Protein AF-A0A414NX23-F1 (afdb_monomer_lite)

Structure (mmCIF, N/CA/C/O backbone):
data_AF-A0A414NX23-F1
#
_entry.id   AF-A0A414NX23-F1
#
loop_
_atom_site.group_PDB
_atom_site.id
_atom_site.type_symbol
_atom_site.label_atom_id
_atom_site.label_alt_id
_atom_site.label_comp_id
_atom_site.label_asym_id
_atom_site.label_entity_id
_atom_site.label_seq_id
_atom_site.pdbx_PDB_ins_code
_atom_site.Cartn_x
_atom_site.Cartn_y
_atom_site.Cartn_z
_atom_site.occupancy
_atom_site.B_iso_or_equiv
_atom_site.auth_seq_id
_atom_site.auth_comp_id
_atom_site.auth_asym_id
_atom_site.auth_atom_id
_atom_site.pdbx_PDB_model_num
ATOM 1 N N . MET A 1 1 ? 43.410 -30.323 2.513 1.00 37.62 1 MET A N 1
ATOM 2 C CA . MET A 1 1 ? 43.349 -30.090 1.048 1.00 37.62 1 MET A CA 1
ATOM 3 C C . MET A 1 1 ? 42.153 -30.883 0.528 1.00 37.62 1 MET A C 1
ATOM 5 O O . MET A 1 1 ? 42.049 -32.027 0.925 1.00 37.62 1 MET A O 1
ATOM 9 N N . TRP A 1 2 ? 41.171 -30.405 -0.233 1.00 34.75 2 TRP A N 1
ATOM 10 C CA . TRP A 1 2 ? 40.850 -29.112 -0.842 1.00 34.75 2 TRP A CA 1
ATOM 11 C C . TRP A 1 2 ? 39.313 -28.970 -0.868 1.00 34.75 2 TRP A C 1
ATOM 13 O O . TRP A 1 2 ? 38.593 -29.953 -1.018 1.00 34.75 2 TRP A O 1
ATOM 23 N N . LYS A 1 3 ? 38.817 -27.736 -0.712 1.00 46.06 3 LYS A N 1
ATOM 24 C CA . LYS A 1 3 ? 37.399 -27.369 -0.846 1.00 46.06 3 LYS A CA 1
ATOM 25 C C . LYS A 1 3 ? 36.902 -27.664 -2.267 1.00 46.06 3 LYS A C 1
ATOM 27 O O . LYS A 1 3 ? 37.582 -27.309 -3.227 1.00 46.06 3 LYS A O 1
ATOM 32 N N . LYS A 1 4 ? 35.681 -28.205 -2.384 1.00 51.94 4 LYS A N 1
ATOM 33 C CA . LYS A 1 4 ? 34.867 -28.185 -3.611 1.00 51.94 4 LYS A CA 1
ATOM 34 C C . LYS A 1 4 ? 34.758 -26.737 -4.108 1.00 51.94 4 LYS A C 1
ATOM 36 O O . LYS A 1 4 ? 33.987 -25.948 -3.572 1.00 51.94 4 LYS A O 1
ATOM 41 N N . LYS A 1 5 ? 35.579 -26.376 -5.092 1.00 53.00 5 LYS A N 1
ATOM 42 C CA . LYS A 1 5 ? 35.600 -25.067 -5.750 1.00 53.00 5 LYS A CA 1
ATOM 43 C C . LYS A 1 5 ? 35.337 -25.341 -7.227 1.00 53.00 5 LYS A C 1
ATOM 45 O O . LYS A 1 5 ? 36.237 -25.734 -7.952 1.00 53.00 5 LYS A O 1
ATOM 50 N N . GLY A 1 6 ? 34.076 -25.246 -7.631 1.00 47.78 6 GLY A N 1
ATOM 51 C CA . GLY A 1 6 ? 33.682 -25.548 -9.010 1.00 47.78 6 GLY A CA 1
ATOM 52 C C . GLY A 1 6 ? 32.197 -25.365 -9.305 1.00 47.78 6 GLY A C 1
ATOM 53 O O . GLY A 1 6 ? 31.844 -25.123 -10.448 1.00 47.78 6 GLY A O 1
ATOM 54 N N . GLN A 1 7 ? 31.330 -25.397 -8.290 1.00 44.97 7 GLN A N 1
ATOM 55 C CA . GLN A 1 7 ? 29.883 -25.351 -8.524 1.00 44.97 7 GLN A CA 1
ATOM 56 C C . GLN A 1 7 ? 29.339 -23.937 -8.795 1.00 44.97 7 GLN A C 1
ATOM 58 O O . GLN A 1 7 ? 28.361 -23.802 -9.508 1.00 44.97 7 GLN A O 1
ATOM 63 N N . GLY A 1 8 ? 30.019 -22.881 -8.331 1.00 47.03 8 GLY A N 1
ATOM 64 C CA . GLY A 1 8 ? 29.573 -21.504 -8.576 1.00 47.03 8 GLY A CA 1
ATOM 65 C C . GLY A 1 8 ? 29.921 -20.946 -9.961 1.00 47.03 8 GLY A C 1
ATOM 66 O O . GLY A 1 8 ? 29.248 -20.045 -10.424 1.00 47.03 8 GLY A O 1
ATOM 67 N N . ILE A 1 9 ? 30.958 -21.449 -10.644 1.00 52.16 9 ILE A N 1
ATOM 68 C CA . ILE A 1 9 ? 31.402 -20.892 -11.943 1.00 52.16 9 ILE A CA 1
ATOM 69 C C . ILE A 1 9 ? 30.575 -21.438 -13.111 1.00 52.16 9 ILE A C 1
ATOM 71 O O . ILE A 1 9 ? 30.336 -20.717 -14.077 1.00 52.16 9 ILE A O 1
ATOM 75 N N . VAL A 1 10 ? 30.121 -22.691 -13.019 1.00 51.91 10 VAL A N 1
ATOM 76 C CA . VAL A 1 10 ? 29.372 -23.345 -14.100 1.00 51.91 10 VAL A CA 1
ATOM 77 C C . VAL A 1 10 ? 28.000 -22.700 -14.289 1.00 51.91 10 VAL A C 1
ATOM 79 O O . VAL A 1 10 ? 27.609 -22.468 -15.424 1.00 51.91 10 VAL A O 1
ATOM 82 N N . GLU A 1 11 ? 27.303 -22.328 -13.214 1.00 49.88 11 GLU A N 1
ATOM 83 C CA . GLU A 1 11 ? 25.979 -21.691 -13.306 1.00 49.88 11 GLU A CA 1
ATOM 84 C C . GLU A 1 11 ? 26.045 -20.298 -13.952 1.00 49.88 11 GLU A C 1
ATOM 86 O O . GLU A 1 11 ? 25.273 -20.013 -14.867 1.00 49.88 11 GLU A O 1
ATOM 91 N N . TYR A 1 12 ? 27.020 -19.457 -13.579 1.00 51.44 12 TYR A N 1
ATOM 92 C CA . TYR A 1 12 ? 27.211 -18.156 -14.239 1.00 51.44 12 TYR A CA 1
ATOM 93 C C . TYR A 1 12 ? 27.683 -18.297 -15.686 1.00 51.44 12 TYR A C 1
ATOM 95 O O . TYR A 1 12 ? 27.261 -17.520 -16.540 1.00 51.44 12 TYR A O 1
ATOM 103 N N . ALA A 1 13 ? 28.523 -19.293 -15.985 1.00 57.34 13 ALA A N 1
ATOM 104 C CA . ALA A 1 13 ? 28.932 -19.582 -17.355 1.00 57.34 13 ALA A CA 1
ATOM 105 C C . ALA A 1 13 ? 27.753 -20.069 -18.210 1.00 57.34 13 ALA A C 1
ATOM 107 O O . ALA A 1 13 ? 27.691 -19.739 -19.389 1.00 57.34 13 ALA A O 1
ATOM 108 N N . LEU A 1 14 ? 26.801 -20.799 -17.623 1.00 58.84 14 LEU A N 1
ATOM 109 C CA . LEU A 1 14 ? 25.622 -21.313 -18.318 1.00 58.84 14 LEU A CA 1
ATOM 110 C C . LEU A 1 14 ? 24.601 -20.203 -18.598 1.00 58.84 14 LEU A C 1
ATOM 112 O O . LEU A 1 14 ? 24.086 -20.122 -19.710 1.00 58.84 14 LEU A O 1
ATOM 116 N N . ILE A 1 15 ? 24.388 -19.287 -17.647 1.00 63.59 15 ILE A N 1
ATOM 117 C CA . ILE A 1 15 ? 23.600 -18.062 -17.869 1.00 63.59 15 ILE A CA 1
ATOM 118 C C . ILE A 1 15 ? 24.264 -17.194 -18.943 1.00 63.59 15 ILE A C 1
ATOM 120 O O . ILE A 1 15 ? 23.600 -16.754 -19.878 1.00 63.59 15 ILE A O 1
ATOM 124 N N . LEU A 1 16 ? 25.582 -16.986 -18.858 1.00 64.25 16 LEU A N 1
ATOM 125 C CA . LEU A 1 16 ? 26.321 -16.200 -19.844 1.00 64.25 16 LEU A CA 1
ATOM 126 C C . LEU A 1 16 ? 26.277 -16.854 -21.234 1.00 64.25 16 LEU A C 1
ATOM 128 O O . LEU A 1 16 ? 26.062 -16.159 -22.219 1.00 64.25 16 LEU A O 1
ATOM 132 N N . ALA A 1 17 ? 26.412 -18.178 -21.325 1.00 63.19 17 ALA A N 1
ATOM 133 C CA . ALA A 1 17 ? 26.309 -18.922 -22.578 1.00 63.19 17 ALA A CA 1
ATOM 134 C C . ALA A 1 17 ? 24.889 -18.890 -23.164 1.00 63.19 17 ALA A C 1
ATOM 136 O O . ALA A 1 17 ? 24.745 -18.820 -24.380 1.00 63.19 17 ALA A O 1
ATOM 137 N N . PHE A 1 18 ? 23.845 -18.877 -22.330 1.00 65.62 18 PHE A N 1
ATOM 138 C CA . PHE A 1 18 ? 22.460 -18.702 -22.774 1.00 65.62 18 PHE A CA 1
ATOM 139 C C . PHE A 1 18 ? 22.217 -17.281 -23.308 1.00 65.62 18 PHE A C 1
ATOM 141 O O . PHE A 1 18 ? 21.666 -17.113 -24.394 1.00 65.62 18 PHE A O 1
ATOM 148 N N . VAL A 1 19 ? 22.716 -16.256 -22.608 1.00 61.31 19 VAL A N 1
ATOM 149 C CA . VAL A 1 19 ? 22.656 -14.848 -23.044 1.00 61.31 19 VAL A CA 1
ATOM 150 C C . VAL A 1 19 ? 23.432 -14.633 -24.348 1.00 61.31 19 VAL A C 1
ATOM 152 O O . VAL A 1 19 ? 22.921 -14.001 -25.271 1.00 61.31 19 VAL A O 1
ATOM 155 N N . VAL A 1 20 ? 24.642 -15.187 -24.459 1.00 63.88 20 VAL A N 1
ATOM 156 C CA . VAL A 1 20 ? 25.481 -15.088 -25.665 1.00 63.88 20 VAL A CA 1
ATOM 157 C C . VAL A 1 20 ? 24.918 -15.934 -26.810 1.00 63.88 20 VAL A C 1
ATOM 159 O O . VAL A 1 20 ? 24.958 -15.489 -27.951 1.00 63.88 20 VAL A O 1
ATOM 162 N N . GLY A 1 21 ? 24.350 -17.110 -26.532 1.00 62.59 21 GLY A N 1
ATOM 163 C CA . GLY A 1 21 ? 23.746 -17.996 -27.531 1.00 62.59 21 GLY A CA 1
ATOM 164 C C . GLY A 1 21 ? 22.469 -17.420 -28.146 1.00 62.59 21 GLY A C 1
ATOM 165 O O . GLY A 1 21 ? 22.317 -17.433 -29.366 1.00 62.59 21 GLY A O 1
ATOM 166 N N . ILE A 1 22 ? 21.586 -16.839 -27.327 1.00 57.38 22 ILE A N 1
ATOM 167 C CA . ILE A 1 22 ? 20.374 -16.157 -27.810 1.00 57.38 22 ILE A CA 1
ATOM 168 C C . ILE A 1 22 ? 20.724 -14.820 -28.466 1.00 57.38 22 ILE A C 1
ATOM 170 O O . ILE A 1 22 ? 20.165 -14.494 -29.513 1.00 57.38 22 ILE A O 1
ATOM 174 N N . GLY A 1 23 ? 21.695 -14.082 -27.916 1.00 53.38 23 GLY A N 1
ATOM 175 C CA . GLY A 1 23 ? 22.273 -12.919 -28.584 1.00 53.38 23 GLY A CA 1
ATOM 176 C C . GLY A 1 23 ? 22.758 -13.294 -29.984 1.00 53.38 23 GLY A C 1
ATOM 177 O O . GLY A 1 23 ? 22.320 -12.685 -30.954 1.00 53.38 23 GLY A O 1
ATOM 178 N N . GLY A 1 24 ? 23.563 -14.362 -30.083 1.00 55.91 24 GLY A N 1
ATOM 179 C CA . GLY A 1 24 ? 24.108 -14.988 -31.298 1.00 55.91 24 GLY A CA 1
ATOM 180 C C . GLY A 1 24 ? 23.107 -15.138 -32.440 1.00 55.91 24 GLY A C 1
ATOM 181 O O . GLY A 1 24 ? 23.369 -14.716 -33.564 1.00 55.91 24 GLY A O 1
ATOM 182 N N . VAL A 1 25 ? 21.946 -15.719 -32.134 1.00 54.53 25 VAL A N 1
ATOM 183 C CA . VAL A 1 25 ? 20.877 -15.995 -33.107 1.00 54.53 25 VAL A CA 1
ATOM 184 C C . VAL A 1 25 ? 20.120 -14.722 -33.513 1.00 54.53 25 VAL A C 1
ATOM 186 O O . VAL A 1 25 ? 19.669 -14.611 -34.652 1.00 54.53 25 VAL A O 1
ATOM 189 N N . LEU A 1 26 ? 20.018 -13.731 -32.623 1.00 49.62 26 LEU A N 1
ATOM 190 C CA . LEU A 1 26 ? 19.342 -12.455 -32.889 1.00 49.62 26 LEU A CA 1
ATOM 191 C C . LEU A 1 26 ? 20.240 -11.421 -33.602 1.00 49.62 26 LEU A C 1
ATOM 193 O O . LEU A 1 26 ? 19.726 -10.562 -34.321 1.00 49.62 26 LEU A O 1
ATOM 197 N N . PHE A 1 27 ? 21.571 -11.539 -33.495 1.00 49.75 27 PHE A N 1
ATOM 198 C CA . PHE A 1 27 ? 22.541 -10.695 -34.215 1.00 49.75 27 PHE A CA 1
ATOM 199 C C . PHE A 1 27 ? 22.423 -10.780 -35.741 1.00 49.75 27 PHE A C 1
ATOM 201 O O . PHE A 1 27 ? 22.867 -9.867 -36.433 1.00 49.75 27 PHE A O 1
ATOM 208 N N . ALA A 1 28 ? 21.824 -11.845 -36.279 1.00 53.03 28 ALA A N 1
ATOM 209 C CA . ALA A 1 28 ? 21.680 -12.013 -37.720 1.00 53.03 28 ALA A CA 1
ATOM 210 C C . ALA A 1 28 ? 20.662 -11.042 -38.359 1.00 53.03 28 ALA A C 1
ATOM 212 O O . ALA A 1 28 ? 20.676 -10.903 -39.578 1.00 53.03 28 ALA A O 1
ATOM 213 N N . ASN A 1 29 ? 19.808 -10.357 -37.574 1.00 50.50 29 ASN A N 1
ATOM 214 C CA . ASN A 1 29 ? 18.667 -9.591 -38.106 1.00 50.50 29 ASN A CA 1
ATOM 215 C C . ASN A 1 29 ? 18.452 -8.171 -37.522 1.00 50.50 29 ASN A C 1
ATOM 217 O O . ASN A 1 29 ? 17.429 -7.557 -37.824 1.00 50.50 29 ASN A O 1
ATOM 221 N N . GLY A 1 30 ? 19.361 -7.600 -36.716 1.00 56.03 30 GLY A N 1
ATOM 222 C CA . GLY A 1 30 ? 19.192 -6.217 -36.231 1.00 56.03 30 GLY A CA 1
ATOM 223 C C . GLY A 1 30 ? 19.987 -5.819 -34.982 1.00 56.03 30 GLY A C 1
ATOM 224 O O . GLY A 1 30 ? 20.707 -6.620 -34.394 1.00 56.03 30 GLY A O 1
ATOM 225 N N . ASN A 1 31 ? 19.855 -4.540 -34.598 1.00 60.84 31 ASN A N 1
ATOM 226 C CA . ASN A 1 31 ? 20.617 -3.841 -33.553 1.00 60.84 31 ASN A CA 1
ATOM 227 C C . ASN A 1 31 ? 20.642 -4.608 -32.212 1.00 60.84 31 ASN A C 1
ATOM 229 O O . ASN A 1 31 ? 19.602 -4.920 -31.630 1.00 60.84 31 ASN A O 1
ATOM 233 N N . LEU A 1 32 ? 21.847 -4.869 -31.693 1.00 56.66 32 LEU A N 1
ATOM 234 C CA . LEU A 1 32 ? 22.118 -5.582 -30.437 1.00 56.66 32 LEU A CA 1
ATOM 235 C C . LEU A 1 32 ? 21.282 -5.067 -29.254 1.00 56.66 32 LEU A C 1
ATOM 237 O O . LEU A 1 32 ? 20.806 -5.849 -28.431 1.00 56.66 32 LEU A O 1
ATOM 241 N N . ALA A 1 33 ? 21.071 -3.753 -29.186 1.00 55.28 33 ALA A N 1
ATOM 242 C CA . ALA A 1 33 ? 20.288 -3.133 -28.124 1.00 55.28 33 ALA A CA 1
ATOM 243 C C . ALA A 1 33 ? 18.823 -3.607 -28.110 1.00 55.28 33 ALA A C 1
ATOM 245 O O . ALA A 1 33 ? 18.254 -3.792 -27.036 1.00 55.28 33 ALA A O 1
ATOM 246 N N . ASP A 1 34 ? 18.224 -3.844 -29.277 1.00 56.12 34 ASP A N 1
ATOM 247 C CA . ASP A 1 34 ? 16.822 -4.257 -29.394 1.00 56.12 34 ASP A CA 1
ATOM 248 C C . ASP A 1 34 ? 16.655 -5.759 -29.157 1.00 56.12 34 ASP A C 1
ATOM 250 O O . ASP A 1 34 ? 15.693 -6.190 -28.524 1.00 56.12 34 ASP A O 1
ATOM 254 N N . SER A 1 35 ? 17.655 -6.549 -29.548 1.00 53.22 35 SER A N 1
ATOM 255 C CA . SER A 1 35 ? 17.720 -7.984 -29.259 1.00 53.22 35 SER A CA 1
ATOM 256 C C . SER A 1 35 ? 17.886 -8.262 -27.762 1.00 53.22 35 SER A C 1
ATOM 258 O O . SER A 1 35 ? 17.176 -9.095 -27.207 1.00 53.22 35 SER A O 1
ATOM 260 N N . ILE A 1 36 ? 18.747 -7.506 -27.072 1.00 54.41 36 ILE A N 1
ATOM 261 C CA . ILE A 1 36 ? 18.891 -7.575 -25.609 1.00 54.41 36 ILE A CA 1
ATOM 262 C C . ILE A 1 36 ? 17.587 -7.160 -24.916 1.00 54.41 36 ILE A C 1
ATOM 264 O O . ILE A 1 36 ? 17.121 -7.864 -24.020 1.00 54.41 36 ILE A O 1
ATOM 268 N N . ARG A 1 37 ? 16.956 -6.060 -25.353 1.00 53.59 37 ARG A N 1
ATOM 269 C CA . ARG A 1 37 ? 15.648 -5.627 -24.829 1.00 53.59 37 ARG A CA 1
ATOM 270 C C . ARG A 1 37 ? 14.572 -6.696 -25.009 1.00 53.59 37 ARG A C 1
ATOM 272 O O . ARG A 1 37 ? 13.819 -6.907 -24.071 1.00 53.59 37 ARG A O 1
ATOM 279 N N . SER A 1 38 ? 14.540 -7.374 -26.157 1.00 53.16 38 SER A N 1
ATOM 280 C CA . SER A 1 38 ? 13.590 -8.453 -26.468 1.00 53.16 38 SER A CA 1
ATOM 281 C C . SER A 1 38 ? 13.766 -9.678 -25.561 1.00 53.16 38 SER A C 1
ATOM 283 O O . SER A 1 38 ? 12.795 -10.234 -25.046 1.00 53.16 38 SER A O 1
ATOM 285 N N . VAL A 1 39 ? 15.014 -10.076 -25.289 1.00 53.31 39 VAL A N 1
ATOM 286 C CA . VAL A 1 39 ? 15.302 -11.187 -24.366 1.00 53.31 39 VAL A CA 1
ATOM 287 C C . VAL A 1 39 ? 14.890 -10.828 -22.941 1.00 53.31 39 VAL A C 1
ATOM 289 O O . VAL A 1 39 ? 14.244 -11.639 -22.285 1.00 53.31 39 VAL A O 1
ATOM 292 N N . PHE A 1 40 ? 15.181 -9.609 -22.478 1.00 52.84 40 PHE A N 1
ATOM 293 C CA . PHE A 1 40 ? 14.771 -9.153 -21.146 1.00 52.84 40 PHE A CA 1
ATOM 294 C C . PHE A 1 40 ? 13.266 -8.870 -21.027 1.00 52.84 40 PHE A C 1
ATOM 296 O O . PHE A 1 40 ? 12.710 -9.069 -19.951 1.00 52.84 40 PHE A O 1
ATOM 303 N N . SER A 1 41 ? 12.584 -8.469 -22.105 1.00 49.12 41 SER A N 1
ATOM 304 C CA . SER A 1 41 ? 11.124 -8.296 -22.108 1.00 49.12 41 SER A CA 1
ATOM 305 C C . SER A 1 41 ? 10.361 -9.620 -22.109 1.00 49.12 41 SER A C 1
ATOM 307 O O . SER A 1 41 ? 9.192 -9.635 -21.739 1.00 49.12 41 SER A O 1
ATOM 309 N N . ASN A 1 42 ? 11.015 -10.716 -22.510 1.00 44.34 42 ASN A N 1
ATOM 310 C CA . ASN A 1 42 ? 10.431 -12.058 -22.565 1.00 44.34 42 ASN A CA 1
ATOM 311 C C . ASN A 1 42 ? 10.785 -12.937 -21.357 1.00 44.34 42 ASN A C 1
ATOM 313 O O . ASN A 1 42 ? 10.334 -14.081 -21.287 1.00 44.34 42 ASN A O 1
ATOM 317 N N . VAL A 1 43 ? 11.560 -12.436 -20.387 1.00 50.81 43 VAL A N 1
ATOM 318 C CA . VAL A 1 43 ? 11.692 -13.124 -19.100 1.00 50.81 43 VAL A CA 1
ATOM 319 C C . VAL A 1 43 ? 10.412 -12.859 -18.320 1.00 50.81 43 VAL A C 1
ATOM 321 O O . VAL A 1 43 ? 10.224 -11.782 -17.759 1.00 50.81 43 VAL A O 1
ATOM 324 N N . ASN A 1 44 ? 9.515 -13.842 -18.291 1.00 53.09 44 ASN A N 1
ATOM 325 C CA . ASN A 1 44 ? 8.392 -13.839 -17.366 1.00 53.09 44 ASN A CA 1
ATOM 326 C C . ASN A 1 44 ? 8.991 -13.978 -15.957 1.00 53.09 44 ASN A C 1
ATOM 328 O O . ASN A 1 44 ? 9.297 -15.089 -15.523 1.00 53.09 44 ASN A O 1
ATOM 332 N N . ILE A 1 45 ? 9.293 -12.853 -15.298 1.00 66.25 45 ILE A N 1
ATOM 333 C CA . ILE A 1 45 ? 9.898 -12.853 -13.963 1.00 66.25 45 ILE A CA 1
ATOM 334 C C . ILE A 1 45 ? 8.906 -13.550 -13.036 1.00 66.25 45 ILE A C 1
ATOM 336 O O . ILE A 1 45 ? 7.860 -12.996 -12.700 1.00 66.25 45 ILE A O 1
ATOM 340 N N . GLN A 1 46 ? 9.224 -14.782 -12.646 1.00 77.31 46 GLN A N 1
ATOM 341 C CA . GLN A 1 46 ? 8.451 -15.503 -11.653 1.00 77.31 46 GLN A CA 1
ATOM 342 C C . GLN A 1 46 ? 8.731 -14.848 -10.304 1.00 77.31 46 GLN A C 1
ATOM 344 O O . GLN A 1 46 ? 9.779 -15.044 -9.695 1.00 77.31 46 GLN A O 1
ATOM 349 N N . LEU A 1 47 ? 7.815 -13.982 -9.892 1.00 87.00 47 LEU A N 1
ATOM 350 C CA . LEU A 1 47 ? 7.884 -13.300 -8.616 1.00 87.00 47 LEU A CA 1
ATOM 351 C C . LEU A 1 47 ? 7.437 -14.253 -7.507 1.00 87.00 47 LEU A C 1
ATOM 353 O O . LEU A 1 47 ? 6.328 -14.783 -7.573 1.00 87.00 47 LEU A O 1
ATOM 357 N N . ASP A 1 48 ? 8.241 -14.410 -6.458 1.00 92.31 48 ASP A N 1
ATOM 358 C CA . ASP A 1 48 ? 7.783 -15.070 -5.233 1.00 92.31 48 ASP A CA 1
ATOM 359 C C . ASP A 1 48 ? 6.619 -14.285 -4.603 1.00 92.31 48 ASP A C 1
ATOM 361 O O . ASP A 1 48 ? 6.570 -13.048 -4.741 1.00 92.31 48 ASP A O 1
ATOM 365 N N . PRO A 1 49 ? 5.672 -14.973 -3.939 1.00 92.94 49 PRO A N 1
ATOM 366 C CA . PRO A 1 49 ? 4.528 -14.323 -3.318 1.00 92.94 49 PRO A CA 1
ATOM 367 C C . PRO A 1 49 ? 4.981 -13.408 -2.180 1.00 92.94 49 PRO A C 1
ATOM 369 O O . PRO A 1 49 ? 5.726 -13.817 -1.291 1.00 92.94 49 PRO A O 1
ATOM 372 N N . ALA A 1 50 ? 4.510 -12.163 -2.195 1.00 96.81 50 ALA A N 1
ATOM 373 C CA . ALA A 1 50 ? 4.707 -11.227 -1.096 1.00 96.81 50 ALA A CA 1
ATOM 374 C C . ALA A 1 50 ? 3.546 -11.368 -0.104 1.00 96.81 50 ALA A C 1
ATOM 376 O O . ALA A 1 50 ? 2.412 -11.015 -0.433 1.00 96.81 50 ALA A O 1
ATOM 377 N N . THR A 1 51 ? 3.826 -11.896 1.090 1.00 95.75 51 THR A N 1
ATOM 378 C CA . THR A 1 51 ? 2.786 -12.289 2.061 1.00 95.75 51 THR A CA 1
ATOM 379 C C . THR A 1 51 ? 2.853 -11.543 3.389 1.00 95.75 51 THR A C 1
ATOM 381 O O . THR A 1 51 ? 1.860 -11.493 4.111 1.00 95.75 51 THR A O 1
ATOM 384 N N . THR A 1 52 ? 4.012 -10.991 3.758 1.00 97.56 52 THR A N 1
ATOM 385 C CA . THR A 1 52 ? 4.162 -10.223 5.003 1.00 97.56 52 THR A CA 1
ATOM 386 C C . THR A 1 52 ? 3.975 -8.724 4.750 1.00 97.56 52 THR A C 1
ATOM 388 O O . THR A 1 52 ? 4.179 -8.268 3.622 1.00 97.56 52 THR A O 1
ATOM 391 N N . PRO A 1 53 ? 3.648 -7.913 5.778 1.00 97.69 53 PRO A N 1
ATOM 392 C CA . PRO A 1 53 ? 3.523 -6.464 5.612 1.00 97.69 53 PRO A CA 1
ATOM 393 C C . PRO A 1 53 ? 4.771 -5.823 4.989 1.00 97.69 53 PRO A C 1
ATOM 395 O O . PRO A 1 53 ? 4.664 -4.958 4.121 1.00 97.69 53 PRO A O 1
ATOM 398 N N . GLN A 1 54 ? 5.958 -6.270 5.413 1.00 97.25 54 GLN A N 1
ATOM 399 C CA . GLN A 1 54 ? 7.230 -5.761 4.910 1.00 97.25 54 GLN A CA 1
ATOM 400 C C . GLN A 1 54 ? 7.476 -6.184 3.457 1.00 97.25 54 GLN A C 1
ATOM 402 O O . GLN A 1 54 ? 7.829 -5.332 2.644 1.00 97.25 54 GLN A O 1
ATOM 407 N N . ASP A 1 55 ? 7.229 -7.452 3.111 1.00 97.56 55 ASP A N 1
ATOM 408 C CA . ASP A 1 55 ? 7.400 -7.940 1.735 1.00 97.56 55 ASP A CA 1
ATOM 409 C C . ASP A 1 55 ? 6.437 -7.252 0.769 1.00 97.56 55 ASP A C 1
ATOM 411 O O . ASP A 1 55 ? 6.811 -6.929 -0.353 1.00 97.56 55 ASP A O 1
ATOM 415 N N . ILE A 1 56 ? 5.201 -6.995 1.200 1.00 98.44 56 ILE A N 1
ATOM 416 C CA . ILE A 1 56 ? 4.184 -6.334 0.377 1.00 98.44 56 ILE A CA 1
ATOM 417 C C . ILE A 1 56 ? 4.559 -4.871 0.131 1.00 98.44 56 ILE A C 1
ATOM 419 O O . ILE A 1 56 ? 4.508 -4.411 -1.010 1.00 98.44 56 ILE A O 1
ATOM 423 N N . ILE A 1 57 ? 4.995 -4.147 1.166 1.00 98.44 57 ILE A N 1
ATOM 424 C CA . ILE A 1 57 ? 5.486 -2.769 1.019 1.00 98.44 57 ILE A CA 1
ATOM 425 C C . ILE A 1 57 ? 6.712 -2.723 0.098 1.00 98.44 57 ILE A C 1
ATOM 427 O O . ILE A 1 57 ? 6.784 -1.867 -0.787 1.00 98.44 57 ILE A O 1
ATOM 431 N N . GLU A 1 58 ? 7.650 -3.656 0.257 1.00 97.25 58 GLU A N 1
ATOM 432 C CA . GLU A 1 58 ? 8.835 -3.741 -0.598 1.00 97.25 58 GLU A CA 1
ATOM 433 C C . GLU A 1 58 ? 8.475 -4.125 -2.040 1.00 97.25 58 GLU A C 1
ATOM 435 O O . GLU A 1 58 ? 9.010 -3.554 -2.988 1.00 97.25 58 GLU A O 1
ATOM 440 N N . ARG A 1 59 ? 7.502 -5.014 -2.245 1.00 97.88 59 ARG A N 1
ATOM 441 C CA . ARG A 1 59 ? 7.024 -5.390 -3.578 1.00 97.88 59 ARG A CA 1
ATOM 442 C C . ARG A 1 59 ? 6.305 -4.235 -4.279 1.00 97.88 59 ARG A C 1
ATOM 444 O O . ARG A 1 59 ? 6.511 -4.040 -5.475 1.00 97.88 59 ARG A O 1
ATOM 451 N N . LEU A 1 60 ? 5.531 -3.420 -3.560 1.00 98.19 60 LEU A N 1
ATOM 452 C CA . LEU A 1 60 ? 4.960 -2.176 -4.096 1.00 98.19 60 LEU A CA 1
ATOM 453 C C . LEU A 1 60 ? 6.060 -1.155 -4.441 1.00 98.19 60 LEU A C 1
ATOM 455 O O . LEU A 1 60 ? 5.992 -0.501 -5.488 1.00 98.19 60 LEU A O 1
ATOM 459 N N . ARG A 1 61 ? 7.118 -1.062 -3.620 1.00 97.38 61 ARG A N 1
ATOM 460 C CA . ARG A 1 61 ? 8.310 -0.249 -3.917 1.00 97.38 61 ARG A CA 1
ATOM 461 C C . ARG A 1 61 ? 8.985 -0.714 -5.209 1.00 97.38 61 ARG A C 1
ATOM 463 O O . ARG A 1 61 ? 9.196 0.113 -6.093 1.00 97.38 61 ARG A O 1
ATOM 470 N N . GLN A 1 62 ? 9.259 -2.007 -5.362 1.00 95.44 62 GLN A N 1
ATOM 471 C CA . GLN A 1 62 ? 9.819 -2.588 -6.591 1.00 95.44 62 GLN A CA 1
ATOM 472 C C . GLN A 1 62 ? 8.896 -2.353 -7.798 1.00 95.44 62 GLN A C 1
ATOM 474 O O . GLN A 1 62 ? 9.358 -1.972 -8.874 1.00 95.44 62 GLN A O 1
ATOM 479 N N . GLY A 1 63 ? 7.579 -2.483 -7.596 1.00 95.38 63 GLY A N 1
ATOM 480 C CA . GLY A 1 63 ? 6.531 -2.088 -8.538 1.00 95.38 63 GLY A CA 1
ATOM 481 C C . GLY A 1 63 ? 6.783 -0.717 -9.148 1.00 95.38 63 GLY A C 1
ATOM 482 O O . GLY A 1 63 ? 6.891 -0.564 -10.364 1.00 95.38 63 GLY A O 1
ATOM 483 N N . ARG A 1 64 ? 6.929 0.285 -8.290 1.00 96.00 64 ARG A N 1
ATOM 484 C CA . ARG A 1 64 ? 7.079 1.675 -8.714 1.00 96.00 64 ARG A CA 1
ATOM 485 C C . ARG A 1 64 ? 8.475 2.017 -9.225 1.00 96.00 64 ARG A C 1
ATOM 487 O O . ARG A 1 64 ? 8.598 2.682 -10.249 1.00 96.00 64 ARG A O 1
ATOM 494 N N . TYR A 1 65 ? 9.507 1.651 -8.472 1.00 94.69 65 TYR A N 1
ATOM 495 C CA . TYR A 1 65 ? 10.855 2.198 -8.648 1.00 94.69 65 TYR A CA 1
ATOM 496 C C . TYR A 1 65 ? 11.774 1.294 -9.465 1.00 94.69 65 TYR A C 1
ATOM 498 O O . TYR A 1 65 ? 12.667 1.803 -10.139 1.00 94.69 65 TYR A O 1
ATOM 506 N N . ASP A 1 66 ? 11.509 -0.013 -9.472 1.00 91.62 66 ASP A N 1
ATOM 507 C CA . ASP A 1 66 ? 12.343 -1.004 -10.161 1.00 91.62 66 ASP A CA 1
ATOM 508 C C . ASP A 1 66 ? 11.667 -1.491 -11.461 1.00 91.62 66 ASP A C 1
ATOM 510 O O . ASP A 1 66 ? 12.204 -2.315 -12.195 1.00 91.62 66 ASP A O 1
ATOM 514 N N . GLY A 1 67 ? 10.494 -0.930 -11.781 1.00 88.44 67 GLY A N 1
ATOM 515 C CA . GLY A 1 67 ? 9.828 -1.075 -13.073 1.00 88.44 67 GLY A CA 1
ATOM 516 C C . GLY A 1 67 ? 8.826 -2.224 -13.181 1.00 88.44 67 GLY A C 1
ATOM 517 O O . GLY A 1 67 ? 8.267 -2.401 -14.262 1.00 88.44 67 GLY A O 1
ATOM 518 N N . LEU A 1 68 ? 8.541 -2.963 -12.099 1.00 90.50 68 LEU A N 1
ATOM 519 C CA . LEU A 1 68 ? 7.613 -4.108 -12.145 1.00 90.50 68 LEU A CA 1
ATOM 520 C C . LEU A 1 68 ? 6.147 -3.695 -12.391 1.00 90.50 68 LEU A C 1
ATOM 522 O O . LEU A 1 68 ? 5.363 -4.484 -12.907 1.00 90.50 68 LEU A O 1
ATOM 526 N N . ALA A 1 69 ? 5.769 -2.461 -12.053 1.00 93.75 69 ALA A N 1
ATOM 527 C CA . ALA A 1 69 ? 4.430 -1.888 -12.224 1.00 93.75 69 ALA A CA 1
ATOM 528 C C . ALA A 1 69 ? 4.492 -0.366 -12.471 1.00 93.75 69 ALA A C 1
ATOM 530 O O . ALA A 1 69 ? 3.773 0.427 -11.858 1.00 93.75 69 ALA A O 1
ATOM 531 N N . LYS A 1 70 ? 5.409 0.059 -13.353 1.00 90.56 70 LYS A N 1
ATOM 532 C CA . LYS A 1 70 ? 5.702 1.480 -13.625 1.00 90.56 70 LYS A CA 1
ATOM 533 C C . LYS A 1 70 ? 4.486 2.288 -14.095 1.00 90.56 70 LYS A C 1
ATOM 535 O O . LYS A 1 70 ? 4.428 3.490 -13.847 1.00 90.56 70 LYS A O 1
ATOM 540 N N . ASP A 1 71 ? 3.560 1.640 -14.800 1.00 92.56 71 ASP A N 1
ATOM 541 C CA . ASP A 1 71 ? 2.416 2.294 -15.432 1.00 92.56 71 ASP A CA 1
ATOM 542 C C . ASP A 1 71 ? 1.265 2.441 -14.430 1.00 92.56 71 ASP A C 1
ATOM 544 O O . ASP A 1 71 ? 0.650 3.505 -14.348 1.00 92.56 71 ASP A O 1
ATOM 548 N N . GLU A 1 72 ? 1.040 1.415 -13.606 1.00 95.19 72 GLU A N 1
ATOM 549 C CA . GLU A 1 72 ? 0.038 1.402 -12.538 1.00 95.19 72 GLU A CA 1
ATOM 550 C C . GLU A 1 72 ? 0.426 2.321 -11.377 1.00 95.19 72 GLU A C 1
ATOM 552 O O . GLU A 1 72 ? -0.416 3.024 -10.829 1.00 95.19 72 GLU A O 1
ATOM 557 N N . LEU A 1 73 ? 1.712 2.348 -11.014 1.00 96.12 73 LEU A N 1
ATOM 558 C CA . LEU A 1 73 ? 2.248 3.155 -9.917 1.00 96.12 73 LEU A CA 1
ATOM 559 C C . LEU A 1 73 ? 2.967 4.409 -10.422 1.00 96.12 73 LEU A C 1
ATOM 561 O O . LEU A 1 73 ? 3.927 4.873 -9.797 1.00 96.12 73 LEU A O 1
ATOM 565 N N . LYS A 1 74 ? 2.528 4.984 -11.547 1.00 94.56 74 LYS A N 1
ATOM 566 C CA . LYS A 1 74 ? 3.150 6.192 -12.102 1.00 94.56 74 LYS A CA 1
ATOM 567 C C . LYS A 1 74 ? 2.780 7.433 -11.286 1.00 94.56 74 LYS A C 1
ATOM 569 O O . LYS A 1 74 ? 1.658 7.599 -10.821 1.00 94.56 74 LYS A O 1
ATOM 574 N N . ARG A 1 75 ? 3.733 8.357 -11.137 1.00 94.31 75 ARG A N 1
ATOM 575 C CA . ARG A 1 75 ? 3.458 9.691 -10.578 1.00 94.31 75 ARG A CA 1
ATOM 576 C C . ARG A 1 75 ? 2.718 10.543 -11.608 1.00 94.31 75 ARG A C 1
ATOM 578 O O . ARG A 1 75 ? 3.194 10.691 -12.731 1.00 94.31 75 ARG A O 1
ATOM 585 N N . ASP A 1 76 ? 1.647 11.192 -11.175 1.00 93.44 76 ASP A N 1
ATOM 586 C CA . ASP A 1 76 ? 1.076 12.353 -11.850 1.00 93.44 76 ASP A CA 1
ATOM 587 C C . ASP A 1 76 ? 1.505 13.621 -11.087 1.00 93.44 76 ASP A C 1
ATOM 589 O O . ASP A 1 76 ? 1.515 13.648 -9.859 1.00 93.44 76 ASP A O 1
ATOM 593 N N . LYS A 1 77 ? 1.947 14.661 -11.801 1.00 93.44 77 LYS A N 1
ATOM 594 C CA . LYS A 1 77 ? 2.378 15.930 -11.185 1.00 93.44 77 LYS A CA 1
ATOM 595 C C . LYS A 1 77 ? 1.200 16.819 -10.782 1.00 93.44 77 LYS A C 1
ATOM 597 O O . LYS A 1 77 ? 1.397 17.743 -10.001 1.00 93.44 77 LYS A O 1
ATOM 602 N N . ASN A 1 78 ? 0.007 16.541 -11.301 1.00 93.12 78 ASN A N 1
ATOM 603 C CA . ASN A 1 78 ? -1.193 17.348 -11.107 1.00 93.12 78 ASN A CA 1
ATOM 604 C C . ASN A 1 78 ? -2.189 16.700 -10.140 1.00 93.12 78 ASN A C 1
ATOM 606 O O . ASN A 1 78 ? -3.095 17.378 -9.663 1.00 93.12 78 ASN A O 1
ATOM 610 N N . LYS A 1 79 ? -2.045 15.398 -9.862 1.00 92.19 79 LYS A N 1
ATOM 611 C CA . LYS A 1 79 ? -2.973 14.648 -9.016 1.00 92.19 79 LYS A CA 1
ATOM 612 C C . LYS A 1 79 ? -2.258 13.584 -8.188 1.00 92.19 79 LYS A C 1
ATOM 614 O O . LYS A 1 79 ? -1.426 12.845 -8.705 1.00 92.19 79 LYS A O 1
ATOM 619 N N . THR A 1 80 ? -2.627 13.467 -6.916 1.00 93.06 80 THR A N 1
ATOM 620 C CA . THR A 1 80 ? -2.204 12.340 -6.081 1.00 93.06 80 THR A CA 1
ATOM 621 C C . THR A 1 80 ? -2.899 11.062 -6.536 1.00 93.06 80 THR A C 1
ATOM 623 O O . THR A 1 80 ? -4.124 11.005 -6.660 1.00 93.06 80 THR A O 1
ATOM 626 N N . LEU A 1 81 ? -2.106 10.025 -6.790 1.00 94.50 81 LEU A N 1
ATOM 627 C CA . LEU A 1 81 ? -2.604 8.689 -7.096 1.00 94.50 81 LEU A CA 1
ATOM 628 C C . LEU A 1 81 ? -2.859 7.943 -5.787 1.00 94.50 81 LEU A C 1
ATOM 630 O O . LEU A 1 81 ? -1.998 7.924 -4.907 1.00 94.50 81 LEU A O 1
ATOM 634 N N . ILE A 1 82 ? -4.031 7.321 -5.686 1.00 94.56 82 ILE A N 1
ATOM 635 C CA . ILE A 1 82 ? -4.432 6.461 -4.575 1.00 94.56 82 ILE A CA 1
ATOM 636 C C . ILE A 1 82 ? -4.970 5.157 -5.155 1.00 94.56 82 ILE A C 1
ATOM 638 O O . ILE A 1 82 ? -5.872 5.186 -5.992 1.00 94.56 82 ILE A O 1
ATOM 642 N N . ILE A 1 83 ? -4.429 4.034 -4.689 1.00 95.19 83 ILE A N 1
ATOM 643 C CA . ILE A 1 83 ? -4.892 2.684 -5.016 1.00 95.19 83 ILE A CA 1
ATOM 644 C C . ILE A 1 83 ? -5.180 1.956 -3.706 1.00 95.19 83 ILE A C 1
ATOM 646 O O . ILE A 1 83 ? -4.339 1.925 -2.805 1.00 95.19 83 ILE A O 1
ATOM 650 N N . THR A 1 84 ? -6.368 1.370 -3.610 1.00 95.19 84 THR A N 1
ATOM 651 C CA . THR A 1 84 ? -6.785 0.526 -2.487 1.00 95.19 84 THR A CA 1
ATOM 652 C C . THR A 1 84 ? -6.793 -0.931 -2.941 1.00 95.19 84 THR A C 1
ATOM 654 O O . THR A 1 84 ? -7.173 -1.218 -4.077 1.00 95.19 84 THR A O 1
ATOM 657 N N . SER A 1 85 ? -6.366 -1.862 -2.087 1.00 95.38 85 SER A N 1
ATOM 658 C CA . SER A 1 85 ? -6.283 -3.290 -2.446 1.00 95.38 85 SER A CA 1
ATOM 659 C C . SER A 1 85 ? -7.605 -3.926 -2.906 1.00 95.38 85 SER A C 1
ATOM 661 O O . SER A 1 85 ? -7.584 -4.887 -3.670 1.00 95.38 85 SER A O 1
ATOM 663 N N . ASP A 1 86 ? -8.745 -3.372 -2.492 1.00 92.81 86 ASP A N 1
ATOM 664 C CA . ASP A 1 86 ? -10.097 -3.833 -2.822 1.00 92.81 86 ASP A CA 1
ATOM 665 C C . ASP A 1 86 ? -10.689 -3.196 -4.095 1.00 92.81 86 ASP A C 1
ATOM 667 O O . ASP A 1 86 ? -11.784 -3.565 -4.518 1.00 92.81 86 ASP A O 1
ATOM 671 N N . SER A 1 87 ? -9.980 -2.247 -4.716 1.00 93.25 87 SER A N 1
ATOM 672 C CA . SER A 1 87 ? -10.348 -1.677 -6.019 1.00 93.25 87 SER A CA 1
ATOM 673 C C . SER A 1 87 ? -9.973 -2.612 -7.174 1.00 93.25 87 SER A C 1
ATOM 675 O O . SER A 1 87 ? -9.094 -3.462 -7.033 1.00 93.25 87 SER A O 1
ATOM 677 N N . ALA A 1 88 ? -10.596 -2.436 -8.343 1.00 93.06 88 ALA A N 1
ATOM 678 C CA . ALA A 1 88 ? -10.256 -3.217 -9.536 1.00 93.06 88 ALA A CA 1
ATOM 679 C C . ALA A 1 88 ? -8.785 -3.008 -9.948 1.00 93.06 88 ALA A C 1
ATOM 681 O O . ALA A 1 88 ? -8.080 -3.963 -10.275 1.00 93.06 88 ALA A O 1
ATOM 682 N N . GLU A 1 89 ? -8.296 -1.769 -9.860 1.00 93.69 89 GLU A N 1
ATOM 683 C CA . GLU A 1 89 ? -6.900 -1.410 -10.109 1.00 93.69 89 GLU A CA 1
ATOM 684 C C . GLU A 1 89 ? -5.962 -2.049 -9.079 1.00 93.69 89 GLU A C 1
ATOM 686 O O . GLU A 1 89 ? -4.895 -2.549 -9.435 1.00 93.69 89 GLU A O 1
ATOM 691 N N . GLY A 1 90 ? -6.369 -2.075 -7.806 1.00 95.31 90 GLY A N 1
ATOM 692 C CA . GLY A 1 90 ? -5.626 -2.727 -6.731 1.00 95.31 90 GLY A CA 1
ATOM 693 C C . GLY A 1 90 ? -5.521 -4.236 -6.915 1.00 95.31 90 GLY A C 1
ATOM 694 O O . GLY A 1 90 ? -4.432 -4.790 -6.789 1.00 95.31 90 GLY A O 1
ATOM 695 N N . GLN A 1 91 ? -6.614 -4.900 -7.289 1.00 95.00 91 GLN A N 1
ATOM 696 C CA . GLN A 1 91 ? -6.628 -6.338 -7.566 1.00 95.00 91 GLN A CA 1
ATOM 697 C C . GLN A 1 91 ? -5.737 -6.695 -8.762 1.00 95.00 91 GLN A C 1
ATOM 699 O O . GLN A 1 91 ? -4.946 -7.636 -8.678 1.00 95.00 91 GLN A O 1
ATOM 704 N N . ALA A 1 92 ? -5.803 -5.917 -9.846 1.00 95.44 92 ALA A N 1
ATOM 705 C CA . ALA A 1 92 ? -4.928 -6.099 -11.004 1.00 95.44 92 ALA A CA 1
ATOM 706 C C . ALA A 1 92 ? -3.448 -5.894 -10.635 1.00 95.44 92 ALA A C 1
ATOM 708 O O . ALA A 1 92 ? -2.590 -6.694 -11.017 1.00 95.44 92 ALA A O 1
ATOM 709 N N . LEU A 1 93 ? -3.147 -4.864 -9.837 1.00 96.38 93 LEU A N 1
ATOM 710 C CA . LEU A 1 93 ? -1.796 -4.607 -9.345 1.00 96.38 93 LEU A CA 1
ATOM 711 C C . LEU A 1 93 ? -1.294 -5.737 -8.433 1.00 96.38 93 LEU A C 1
ATOM 713 O O . LEU A 1 93 ? -0.143 -6.154 -8.563 1.00 96.38 93 LEU A O 1
ATOM 717 N N . ALA A 1 94 ? -2.146 -6.265 -7.550 1.00 96.88 94 ALA A N 1
ATOM 718 C CA . ALA A 1 94 ? -1.797 -7.377 -6.672 1.00 96.88 94 ALA A CA 1
ATOM 719 C C . ALA A 1 94 ? -1.452 -8.642 -7.465 1.00 96.88 94 ALA A C 1
ATOM 721 O O . ALA A 1 94 ? -0.442 -9.279 -7.177 1.00 96.88 94 ALA A O 1
ATOM 722 N N . GLN A 1 95 ? -2.235 -8.968 -8.497 1.00 95.00 95 GLN A N 1
ATOM 723 C CA . GLN A 1 95 ? -1.946 -10.094 -9.390 1.00 95.00 95 GLN A CA 1
ATOM 724 C C . GLN A 1 95 ? -0.617 -9.897 -10.123 1.00 95.00 95 GLN A C 1
ATOM 726 O O . GLN A 1 95 ? 0.242 -10.777 -10.088 1.00 95.00 95 GLN A O 1
ATOM 731 N N . LYS A 1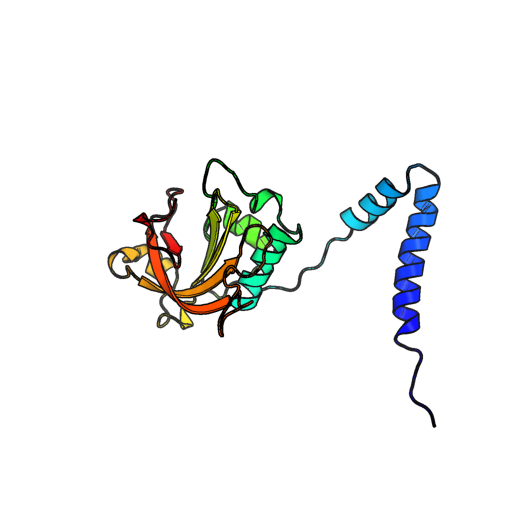 96 ? -0.413 -8.718 -10.726 1.00 92.56 96 LYS A N 1
ATOM 732 C CA . LYS A 1 96 ? 0.814 -8.375 -1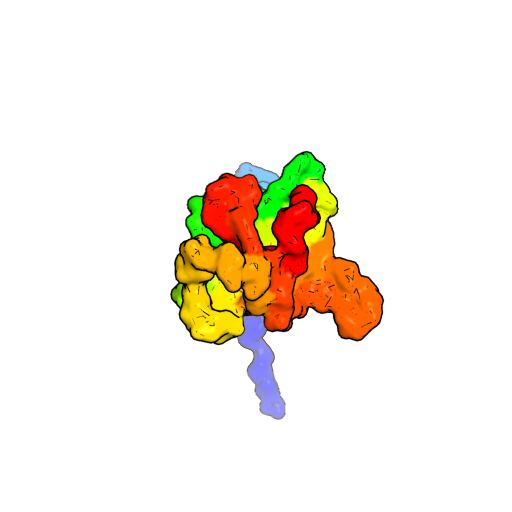1.461 1.00 92.56 96 LYS A CA 1
ATOM 733 C C . LYS A 1 96 ? 2.065 -8.478 -10.590 1.00 92.56 96 LYS A C 1
ATOM 735 O O . LYS A 1 96 ? 3.109 -8.928 -11.052 1.00 92.56 96 LYS A O 1
ATOM 740 N N . LEU A 1 97 ? 1.958 -8.056 -9.335 1.00 95.44 97 LEU A N 1
ATOM 741 C CA . LEU A 1 97 ? 3.062 -8.040 -8.384 1.00 95.44 97 LEU A CA 1
ATOM 742 C C . LEU A 1 97 ? 3.123 -9.281 -7.487 1.00 95.44 97 LEU A C 1
ATOM 744 O O . LEU A 1 97 ? 3.963 -9.311 -6.593 1.00 95.44 97 LEU A O 1
ATOM 748 N N . ASN A 1 98 ? 2.267 -10.285 -7.696 1.00 96.31 98 ASN A N 1
ATOM 749 C CA . ASN A 1 98 ? 2.113 -11.459 -6.829 1.00 96.31 98 ASN A CA 1
ATOM 750 C C . ASN A 1 98 ? 2.029 -11.104 -5.325 1.00 96.31 98 ASN A C 1
ATOM 752 O O . ASN A 1 98 ? 2.746 -11.653 -4.487 1.00 96.31 98 ASN A O 1
ATOM 756 N N . ILE A 1 99 ? 1.187 -10.124 -4.995 1.00 97.94 99 ILE A N 1
ATOM 757 C CA . ILE A 1 99 ? 0.888 -9.697 -3.624 1.00 97.94 99 ILE A CA 1
ATOM 758 C C . ILE A 1 99 ? -0.268 -10.544 -3.094 1.00 97.94 99 ILE A C 1
ATOM 760 O O . ILE A 1 99 ? -1.340 -10.586 -3.696 1.00 97.94 99 ILE A O 1
ATOM 764 N N . GLN A 1 100 ? -0.054 -11.196 -1.954 1.00 97.31 100 GLN A N 1
ATOM 765 C CA . GLN A 1 100 ? -1.003 -12.124 -1.342 1.00 97.31 100 GLN A CA 1
ATOM 766 C C . GLN A 1 100 ? -1.172 -11.772 0.144 1.00 97.31 100 GLN A C 1
ATOM 768 O O . GLN A 1 100 ? -0.541 -12.397 1.000 1.00 97.31 100 GLN A O 1
ATOM 773 N N . PRO A 1 101 ? -1.969 -10.735 0.471 1.00 96.06 101 PRO A N 1
ATOM 774 C CA . PRO A 1 101 ? -2.227 -10.374 1.859 1.00 96.06 101 PRO A CA 1
ATOM 775 C C . PRO A 1 101 ? -2.997 -11.498 2.565 1.00 96.06 101 PRO A C 1
ATOM 777 O O . PRO A 1 101 ? -3.702 -12.284 1.927 1.00 96.06 101 PRO A O 1
ATOM 780 N N . GLN A 1 102 ? -2.882 -11.568 3.891 1.00 96.25 102 GLN A N 1
ATOM 781 C CA . GLN A 1 102 ? -3.681 -12.511 4.676 1.00 96.25 102 GLN A CA 1
ATOM 782 C C . GLN A 1 102 ? -5.180 -12.193 4.559 1.00 96.25 102 GLN A C 1
ATOM 784 O O . GLN A 1 102 ? -5.578 -11.058 4.301 1.00 96.25 102 GLN A O 1
ATOM 789 N N . SER A 1 103 ? -6.033 -13.199 4.759 1.00 95.88 103 SER A N 1
ATOM 790 C CA . SER A 1 103 ? -7.485 -12.996 4.728 1.00 95.88 103 SER A CA 1
ATOM 791 C C . SER A 1 103 ? -7.912 -11.960 5.771 1.00 95.88 103 SER A C 1
ATOM 793 O O . SER A 1 103 ? -7.628 -12.122 6.955 1.00 95.88 103 SER A O 1
ATOM 795 N N . GLY A 1 104 ? -8.637 -10.930 5.334 1.00 96.25 104 GLY A N 1
ATOM 796 C CA . GLY A 1 104 ? -9.073 -9.820 6.182 1.00 96.25 104 GLY A CA 1
ATOM 797 C C . GLY A 1 104 ? -8.070 -8.668 6.294 1.00 96.25 104 GLY A C 1
ATOM 798 O O . GLY A 1 104 ? -8.418 -7.643 6.878 1.00 96.25 104 GLY A O 1
ATOM 799 N N . ASP A 1 105 ? -6.877 -8.792 5.715 1.00 98.12 105 ASP A N 1
ATOM 800 C CA . ASP A 1 105 ? -5.891 -7.715 5.640 1.00 98.12 105 ASP A CA 1
ATOM 801 C C . ASP A 1 105 ? -6.097 -6.865 4.375 1.00 98.12 105 ASP A C 1
ATOM 803 O O . ASP A 1 105 ? -6.783 -7.262 3.432 1.00 98.12 105 ASP A O 1
ATOM 807 N N . ALA A 1 106 ? -5.489 -5.678 4.346 1.00 97.69 106 ALA A N 1
ATOM 808 C CA . ALA A 1 106 ? -5.561 -4.772 3.203 1.00 97.69 106 ALA A CA 1
ATOM 809 C C . ALA A 1 106 ? -4.277 -3.957 3.049 1.00 97.69 106 ALA A C 1
ATOM 811 O O . ALA A 1 106 ? -3.588 -3.655 4.023 1.00 97.69 106 ALA A O 1
ATOM 812 N N . TRP A 1 107 ? -3.979 -3.540 1.821 1.00 98.19 107 TRP A N 1
ATOM 813 C CA . TRP A 1 107 ? -2.882 -2.620 1.530 1.00 98.19 107 TRP A CA 1
ATOM 814 C C . TRP A 1 107 ? -3.359 -1.414 0.718 1.00 98.19 107 TRP A C 1
ATOM 816 O O . TRP A 1 107 ? -4.397 -1.445 0.049 1.00 98.19 107 TRP A O 1
ATOM 826 N N . PHE A 1 108 ? -2.586 -0.335 0.798 1.00 97.50 108 PHE A N 1
ATOM 827 C CA . PHE A 1 108 ? -2.884 0.947 0.172 1.00 97.50 108 PHE A CA 1
ATOM 828 C C . PHE A 1 108 ? -1.613 1.540 -0.420 1.00 97.50 108 PHE A C 1
ATOM 830 O O . PHE A 1 108 ? -0.527 1.415 0.151 1.00 97.50 108 PHE A O 1
ATOM 837 N N . ALA A 1 109 ? -1.759 2.212 -1.554 1.00 97.06 109 ALA A N 1
ATOM 838 C CA . ALA A 1 109 ? -0.693 2.964 -2.187 1.00 97.06 109 ALA A CA 1
ATOM 839 C C . ALA A 1 109 ? -1.131 4.403 -2.409 1.00 97.06 109 ALA A C 1
ATOM 841 O O . ALA A 1 109 ? -2.165 4.654 -3.025 1.00 97.06 109 ALA A O 1
ATOM 842 N N . ARG A 1 110 ? -0.307 5.344 -1.952 1.00 95.88 110 ARG A N 1
ATOM 843 C CA . ARG A 1 110 ? -0.458 6.769 -2.210 1.00 95.88 110 ARG A CA 1
ATOM 844 C C . ARG A 1 110 ? 0.821 7.333 -2.802 1.00 95.88 110 ARG A C 1
ATOM 846 O O . ARG A 1 110 ? 1.899 7.229 -2.223 1.00 95.88 110 ARG A O 1
ATOM 853 N N . ILE A 1 111 ? 0.691 7.998 -3.940 1.00 96.25 111 ILE A N 1
ATOM 854 C CA . ILE A 1 111 ? 1.7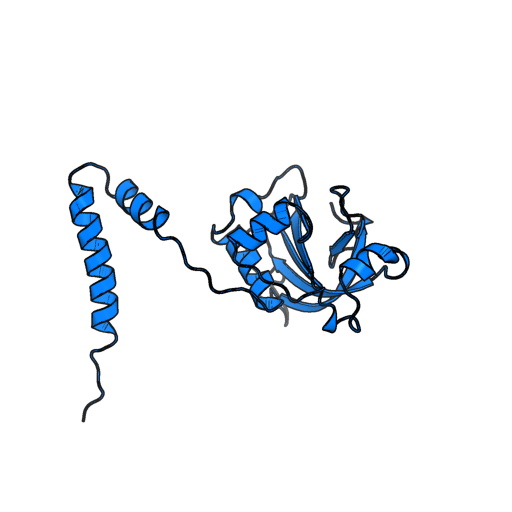88 8.672 -4.629 1.00 96.25 111 ILE A CA 1
ATOM 855 C C . ILE A 1 111 ? 1.408 10.134 -4.798 1.00 96.25 111 ILE A C 1
ATOM 857 O O . ILE A 1 111 ? 0.496 10.463 -5.555 1.00 96.25 111 ILE A O 1
ATOM 861 N N . GLN A 1 112 ? 2.130 11.008 -4.108 1.00 94.38 112 GLN A N 1
ATOM 862 C CA . GLN A 1 112 ? 1.894 12.445 -4.150 1.00 94.38 112 GLN A CA 1
ATOM 863 C C . GLN A 1 112 ? 2.451 13.087 -5.420 1.00 94.38 112 GLN A C 1
ATOM 865 O O . GLN A 1 112 ? 3.358 12.568 -6.084 1.00 94.38 112 GLN A O 1
ATOM 870 N N . THR A 1 113 ? 1.943 14.283 -5.705 1.00 94.50 113 THR A N 1
ATOM 871 C CA . THR A 1 113 ? 2.363 15.108 -6.839 1.00 94.50 113 THR A CA 1
ATOM 872 C C . THR A 1 113 ? 3.827 15.510 -6.800 1.00 94.50 113 THR A C 1
ATOM 874 O O . THR A 1 113 ? 4.382 15.761 -7.865 1.00 94.50 113 THR A O 1
ATOM 877 N N . ASP A 1 114 ? 4.480 15.527 -5.633 1.00 93.06 114 ASP A N 1
ATOM 878 C CA . ASP A 1 114 ? 5.921 15.766 -5.441 1.00 93.06 114 ASP A CA 1
ATOM 879 C C . ASP A 1 114 ? 6.785 14.495 -5.636 1.00 93.06 114 ASP A C 1
ATOM 881 O O . ASP A 1 114 ? 8.004 14.576 -5.806 1.00 93.06 114 ASP A O 1
ATOM 885 N N . GLY A 1 115 ? 6.145 13.327 -5.735 1.00 93.50 115 GLY A N 1
ATOM 886 C CA . GLY A 1 115 ? 6.764 12.014 -5.892 1.00 93.50 115 GLY A CA 1
ATOM 887 C C . GLY A 1 115 ? 6.967 11.246 -4.587 1.00 93.50 115 GLY A C 1
ATOM 888 O O . GLY A 1 115 ? 7.325 10.066 -4.661 1.00 93.50 115 GLY A O 1
ATOM 889 N N . THR A 1 116 ? 6.702 11.865 -3.434 1.00 95.25 116 THR A N 1
ATOM 890 C CA . THR A 1 116 ? 6.674 11.192 -2.134 1.00 95.25 116 THR A CA 1
ATOM 891 C C . THR A 1 116 ? 5.629 10.086 -2.170 1.00 95.25 116 THR A C 1
ATOM 893 O O . THR A 1 116 ? 4.483 10.298 -2.570 1.00 95.25 116 THR A O 1
ATOM 896 N N . THR A 1 117 ? 6.042 8.889 -1.782 1.00 97.12 117 THR A N 1
ATOM 897 C CA . THR A 1 117 ? 5.235 7.676 -1.884 1.00 97.12 117 THR A CA 1
ATOM 898 C C . THR A 1 117 ? 5.049 7.070 -0.511 1.00 97.12 117 THR A C 1
ATOM 900 O O . THR A 1 117 ? 6.011 6.928 0.243 1.00 97.12 117 THR A O 1
ATOM 903 N N . VAL A 1 118 ? 3.805 6.725 -0.211 1.00 97.31 118 VAL A N 1
ATOM 904 C CA . VAL A 1 118 ? 3.401 6.046 1.010 1.00 97.31 118 VAL A CA 1
ATOM 905 C C . VAL A 1 118 ? 2.720 4.745 0.626 1.00 97.31 118 VAL A C 1
ATOM 907 O O . VAL A 1 118 ? 1.749 4.743 -0.130 1.00 97.31 118 VAL A O 1
ATOM 910 N N . PHE A 1 119 ? 3.237 3.641 1.143 1.00 98.38 119 PHE A N 1
ATOM 911 C CA . PHE A 1 119 ? 2.553 2.357 1.130 1.00 98.38 119 PHE A CA 1
ATOM 912 C C . PHE A 1 119 ? 2.111 2.042 2.550 1.00 98.38 119 PHE A C 1
ATOM 914 O O . PHE A 1 119 ? 2.839 2.303 3.505 1.00 98.38 119 PHE A O 1
ATOM 921 N N . SER A 1 120 ? 0.910 1.512 2.713 1.00 98.19 120 SER A N 1
ATOM 922 C CA . SER A 1 120 ? 0.372 1.173 4.028 1.00 98.19 120 SER A CA 1
ATOM 923 C C . SER A 1 120 ? -0.220 -0.220 4.000 1.00 98.19 1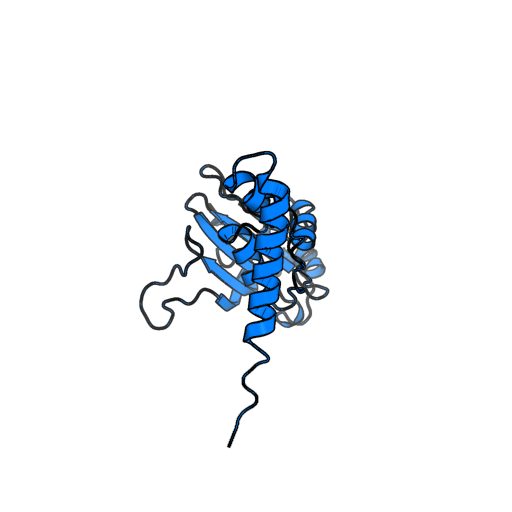20 SER A C 1
ATOM 925 O O . SER A 1 120 ? -0.819 -0.621 3.005 1.00 98.19 120 SER A O 1
ATOM 927 N N . TYR A 1 121 ? -0.047 -0.951 5.094 1.00 98.62 121 TYR A N 1
ATOM 928 C CA . TYR A 1 121 ? -0.573 -2.294 5.274 1.00 98.62 121 TYR A CA 1
ATOM 929 C C . TYR A 1 121 ? -1.356 -2.372 6.581 1.00 98.62 121 TYR A C 1
ATOM 931 O O . TYR A 1 121 ? -0.821 -2.115 7.663 1.00 98.62 121 TYR A O 1
ATOM 939 N N . TYR A 1 122 ? -2.623 -2.746 6.474 1.00 98.50 122 TYR A N 1
ATOM 940 C CA . TYR A 1 122 ? -3.508 -3.041 7.585 1.00 98.50 122 TYR A CA 1
ATOM 941 C C . TYR A 1 122 ? -3.555 -4.547 7.817 1.00 98.50 122 TYR A C 1
ATOM 943 O O . TYR A 1 122 ? -3.892 -5.299 6.906 1.00 98.50 122 TYR A O 1
ATOM 951 N N . SER A 1 123 ? -3.259 -4.960 9.050 1.00 98.00 123 SER A N 1
ATOM 952 C CA . SER A 1 123 ? -3.417 -6.347 9.479 1.00 98.00 123 SER A CA 1
ATOM 953 C C . SER A 1 123 ? -4.583 -6.482 10.446 1.00 98.00 123 SER A C 1
ATOM 955 O O . SER A 1 123 ? -4.590 -5.825 11.492 1.00 98.00 123 SER A O 1
ATOM 957 N N . ALA A 1 124 ? -5.520 -7.375 10.148 1.00 98.06 124 ALA A N 1
ATOM 958 C CA . ALA A 1 124 ? -6.604 -7.736 11.048 1.00 98.06 124 ALA A CA 1
ATOM 959 C C . ALA A 1 124 ? -6.050 -8.279 12.369 1.00 98.06 124 ALA A C 1
ATOM 961 O O . ALA A 1 124 ? -6.474 -7.859 13.446 1.00 98.06 124 ALA A O 1
ATOM 962 N N . ALA A 1 125 ? -5.025 -9.134 12.308 1.00 96.88 125 ALA A N 1
ATOM 963 C CA . ALA A 1 125 ? -4.373 -9.694 13.492 1.00 96.88 125 ALA A CA 1
ATOM 964 C C . ALA A 1 125 ? -3.789 -8.606 14.413 1.00 96.88 125 ALA A C 1
ATOM 966 O O . ALA A 1 125 ? -3.956 -8.669 15.631 1.00 96.88 125 ALA A O 1
ATOM 967 N N . ALA A 1 126 ? -3.173 -7.563 13.844 1.00 96.31 126 ALA A N 1
ATOM 968 C CA . ALA A 1 126 ? -2.646 -6.430 14.613 1.00 96.31 126 ALA A CA 1
ATOM 969 C C . ALA A 1 126 ? -3.742 -5.510 15.190 1.00 96.31 126 ALA A C 1
ATOM 971 O O . ALA A 1 126 ? -3.457 -4.678 16.051 1.00 96.31 126 ALA A O 1
ATOM 972 N N . ASN A 1 127 ? -4.986 -5.654 14.729 1.00 97.81 127 ASN A N 1
ATOM 973 C CA . ASN A 1 127 ? -6.136 -4.839 15.116 1.00 97.81 127 ASN A CA 1
ATOM 974 C C . ASN A 1 127 ? -7.239 -5.682 15.777 1.00 97.81 127 ASN A C 1
ATOM 976 O O . ASN A 1 127 ? -8.428 -5.441 15.577 1.00 97.81 127 ASN A O 1
ATOM 980 N N . GLY A 1 128 ? -6.847 -6.680 16.575 1.00 96.12 128 GLY A N 1
ATOM 981 C CA . GLY A 1 128 ? -7.779 -7.469 17.388 1.00 96.12 128 GLY A CA 1
ATOM 982 C C . GLY A 1 128 ? -8.656 -8.438 16.591 1.00 96.12 128 GLY A C 1
ATOM 983 O O . GLY A 1 128 ? -9.722 -8.817 17.062 1.00 96.12 128 GLY A O 1
ATOM 984 N N . GLY A 1 129 ? -8.231 -8.825 15.387 1.00 97.12 129 GLY A N 1
ATOM 985 C CA . GLY A 1 129 ? -8.971 -9.723 14.497 1.00 97.12 129 GLY A CA 1
ATOM 986 C C . GLY A 1 129 ? -10.054 -9.036 13.663 1.00 97.12 129 GLY A C 1
ATOM 987 O O . GLY A 1 129 ? -10.773 -9.715 12.934 1.00 97.12 129 GLY A O 1
ATOM 988 N N . MET A 1 130 ? -10.181 -7.709 13.741 1.00 97.56 130 MET A N 1
ATOM 989 C CA . MET A 1 130 ? -11.111 -6.958 12.901 1.00 97.56 130 MET A CA 1
ATOM 990 C C . MET A 1 130 ? -10.674 -7.045 11.440 1.00 97.56 130 MET A C 1
ATOM 992 O O . MET A 1 130 ? -9.575 -6.628 11.097 1.00 97.56 130 MET A O 1
ATOM 996 N N . THR A 1 131 ? -11.518 -7.594 10.573 1.00 98.06 131 THR A N 1
ATOM 997 C CA . THR A 1 131 ? -11.204 -7.655 9.140 1.00 98.06 131 THR A CA 1
ATOM 998 C C . THR A 1 131 ? -11.342 -6.279 8.495 1.00 98.06 131 THR A C 1
ATOM 1000 O O . THR A 1 131 ? -12.094 -5.429 8.978 1.00 98.06 131 THR A O 1
ATOM 1003 N N . TYR A 1 132 ? -10.667 -6.069 7.367 1.00 96.69 132 TYR A N 1
ATOM 1004 C CA . TYR A 1 132 ? -10.804 -4.849 6.580 1.00 96.69 132 TYR A CA 1
ATOM 1005 C C . TYR A 1 132 ? -12.252 -4.600 6.135 1.00 96.69 132 TYR A C 1
ATOM 1007 O O . TYR A 1 132 ? -12.702 -3.460 6.186 1.00 96.69 132 TYR A O 1
ATOM 1015 N N . ASP A 1 133 ? -13.011 -5.640 5.781 1.00 95.94 133 ASP A N 1
ATOM 1016 C CA . ASP A 1 133 ? -14.422 -5.491 5.405 1.00 95.94 133 ASP A CA 1
ATOM 1017 C C . ASP A 1 133 ? -15.283 -5.018 6.584 1.00 95.94 133 ASP A C 1
ATOM 1019 O O . ASP A 1 133 ? -16.107 -4.114 6.431 1.00 95.94 133 ASP A O 1
ATOM 1023 N N . THR A 1 134 ? -15.046 -5.563 7.784 1.00 96.75 134 THR A N 1
ATOM 1024 C CA . THR A 1 134 ? -15.689 -5.086 9.019 1.00 96.75 134 THR A CA 1
ATOM 1025 C C . THR A 1 134 ? -15.309 -3.633 9.302 1.00 96.75 134 THR A C 1
ATOM 1027 O O . THR A 1 134 ? -16.181 -2.793 9.524 1.00 96.75 134 THR A O 1
ATOM 1030 N N . LEU A 1 135 ? -14.014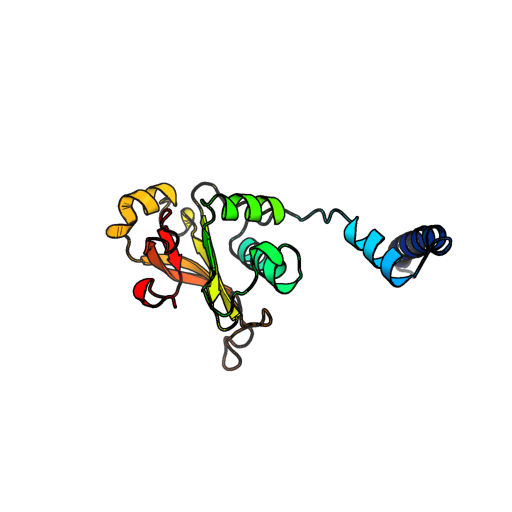 -3.310 9.226 1.00 96.81 135 LEU A N 1
ATOM 1031 C CA . LEU A 1 135 ? -13.520 -1.949 9.421 1.00 96.81 135 LEU A CA 1
ATOM 1032 C C . LEU A 1 135 ? -14.140 -0.978 8.410 1.00 96.81 135 LEU A C 1
ATOM 1034 O O . LEU A 1 135 ? -14.511 0.131 8.774 1.00 96.81 135 LEU A O 1
ATOM 1038 N N . LYS A 1 136 ? -14.278 -1.380 7.147 1.00 95.25 136 LYS A N 1
ATOM 1039 C CA . LYS A 1 136 ? -14.879 -0.581 6.075 1.00 95.25 136 LYS A CA 1
ATOM 1040 C C . LYS A 1 136 ? -16.356 -0.289 6.332 1.00 95.25 136 LYS A C 1
ATOM 1042 O O . LYS A 1 136 ? -16.791 0.829 6.056 1.00 95.25 136 LYS A O 1
ATOM 1047 N N . ALA A 1 137 ? -17.106 -1.246 6.877 1.00 94.75 137 ALA A N 1
ATOM 1048 C CA . ALA A 1 137 ? -18.511 -1.058 7.233 1.00 94.75 137 ALA A CA 1
ATOM 1049 C C . ALA A 1 137 ? -18.702 -0.077 8.406 1.00 94.75 137 ALA A C 1
ATOM 1051 O O . ALA A 1 137 ? -19.654 0.701 8.406 1.00 94.75 137 ALA A O 1
ATOM 1052 N N . GLU A 1 138 ? -17.778 -0.066 9.370 1.00 94.94 138 GLU A N 1
ATOM 1053 C CA . GLU A 1 138 ? -17.922 0.671 10.635 1.00 94.94 138 GLU A CA 1
ATOM 1054 C C . GLU A 1 138 ? -16.843 1.746 10.848 1.00 94.94 138 GLU A C 1
ATOM 1056 O O . GLU A 1 138 ? -16.608 2.198 11.968 1.00 94.94 138 GLU A O 1
ATOM 1061 N N . TYR A 1 139 ? -16.186 2.199 9.776 1.00 94.00 139 TYR A N 1
ATOM 1062 C CA . TYR A 1 139 ? -14.966 3.018 9.852 1.00 94.00 139 TYR A CA 1
ATOM 1063 C C . TYR A 1 139 ? -15.125 4.318 10.657 1.00 94.00 139 TYR A C 1
ATOM 1065 O O . TYR A 1 139 ? -14.156 4.842 11.201 1.00 94.00 139 TYR A O 1
ATOM 1073 N N . GLN A 1 140 ? -16.352 4.838 10.759 1.00 93.94 140 GLN A N 1
ATOM 1074 C CA . GLN A 1 140 ? -16.683 6.028 11.546 1.00 93.94 140 GLN A CA 1
ATOM 1075 C C . GLN A 1 140 ? -16.435 5.828 13.051 1.00 93.94 140 GLN A C 1
ATOM 1077 O O . GLN A 1 140 ? -16.070 6.782 13.736 1.00 93.94 140 GLN A O 1
ATOM 1082 N N . ASN A 1 141 ? -16.564 4.595 13.548 1.00 96.19 141 ASN A N 1
ATOM 1083 C CA . ASN A 1 141 ? -16.262 4.218 14.933 1.00 96.19 141 ASN A CA 1
ATOM 1084 C C . ASN A 1 141 ? -14.765 3.939 15.149 1.00 96.19 141 ASN A C 1
ATOM 1086 O O . ASN A 1 141 ? -14.298 3.849 16.285 1.00 96.19 141 ASN A O 1
ATOM 1090 N N . HIS A 1 142 ? -14.000 3.832 14.060 1.00 95.44 142 HIS A N 1
ATOM 1091 C CA . HIS A 1 142 ? -12.587 3.474 14.053 1.00 95.44 142 HIS A CA 1
ATOM 1092 C C . HIS A 1 142 ? -11.766 4.510 13.277 1.00 95.44 142 HIS A C 1
ATOM 1094 O O . HIS A 1 142 ? -11.130 4.171 12.280 1.00 95.44 142 HIS A O 1
ATOM 1100 N N . PRO A 1 143 ? -11.711 5.777 13.734 1.00 95.00 143 PRO A N 1
ATOM 1101 C CA . PRO A 1 143 ? -10.995 6.834 13.016 1.00 95.00 143 PRO A CA 1
ATOM 1102 C C . PRO A 1 143 ? -9.490 6.556 12.892 1.00 95.00 143 PRO A C 1
ATOM 1104 O O . PRO A 1 143 ? -8.801 7.187 12.089 1.00 95.00 143 PRO A O 1
ATOM 1107 N N . THR A 1 144 ? -8.954 5.641 13.711 1.00 97.56 144 THR A N 1
ATOM 1108 C CA . THR A 1 144 ? -7.541 5.270 13.694 1.00 97.56 144 THR A CA 1
ATOM 1109 C C . THR A 1 144 ? -7.339 3.792 14.000 1.00 97.56 144 THR A C 1
ATOM 1111 O O . THR A 1 144 ? -8.024 3.248 14.864 1.00 97.56 144 THR A O 1
ATOM 1114 N N . VAL A 1 145 ? -6.332 3.187 13.374 1.00 98.19 145 VAL A N 1
ATOM 1115 C CA . VAL A 1 145 ? -5.943 1.774 13.526 1.00 98.19 145 VAL A CA 1
ATOM 1116 C C . VAL A 1 145 ? -4.418 1.640 13.635 1.00 98.19 145 VAL A C 1
ATOM 1118 O O . VAL A 1 145 ? -3.691 2.641 13.611 1.00 98.19 145 VAL A O 1
ATOM 1121 N N . ARG A 1 146 ? -3.912 0.417 13.809 1.00 98.12 146 ARG A N 1
ATOM 1122 C CA . ARG A 1 146 ? -2.486 0.089 13.683 1.00 98.12 146 ARG A CA 1
ATOM 1123 C C . ARG A 1 146 ? -2.176 -0.400 12.273 1.00 98.12 146 ARG A C 1
ATOM 1125 O O . ARG A 1 146 ? -2.893 -1.246 11.745 1.00 98.12 146 ARG A O 1
ATOM 1132 N N . ILE A 1 147 ? -1.098 0.108 11.688 1.00 98.44 147 ILE A N 1
ATOM 1133 C CA . ILE A 1 147 ? -0.620 -0.288 10.358 1.00 98.44 147 ILE A CA 1
ATOM 1134 C C . ILE A 1 147 ? 0.891 -0.510 10.357 1.00 98.44 147 ILE A C 1
ATOM 1136 O O . ILE A 1 147 ? 1.600 -0.081 11.271 1.00 98.44 147 ILE A O 1
ATOM 1140 N N . ALA A 1 148 ? 1.384 -1.151 9.305 1.00 98.38 148 ALA A N 1
ATOM 1141 C CA . ALA A 1 148 ? 2.748 -0.942 8.846 1.00 98.38 148 ALA A CA 1
ATOM 1142 C C . ALA A 1 148 ? 2.753 0.107 7.727 1.00 98.38 148 ALA A C 1
ATOM 1144 O O . ALA A 1 148 ? 1.828 0.150 6.914 1.00 98.38 148 ALA A O 1
ATOM 1145 N N . GLU A 1 149 ? 3.784 0.940 7.677 1.00 97.31 149 GLU A N 1
ATOM 1146 C CA . GLU A 1 149 ? 3.964 1.945 6.635 1.00 97.31 149 GLU A CA 1
ATOM 1147 C C . GLU A 1 149 ? 5.325 1.818 5.955 1.00 97.31 149 GLU A C 1
ATOM 1149 O O . GLU A 1 149 ? 6.324 1.432 6.568 1.00 97.31 149 GLU A O 1
ATOM 1154 N N . GLY A 1 150 ? 5.351 2.187 4.680 1.00 97.69 150 GLY A N 1
ATOM 1155 C CA . GLY A 1 150 ? 6.555 2.460 3.924 1.00 97.69 150 GLY A CA 1
ATOM 1156 C C . GLY A 1 150 ? 6.538 3.888 3.398 1.00 97.69 150 GLY A C 1
ATOM 1157 O O . GLY A 1 150 ? 5.594 4.259 2.703 1.00 97.69 150 GLY A O 1
ATOM 1158 N N . LEU A 1 151 ? 7.571 4.677 3.699 1.00 96.25 151 LEU A N 1
ATOM 1159 C CA . LEU A 1 151 ? 7.682 6.081 3.289 1.00 96.25 151 LEU A CA 1
ATOM 1160 C C . LEU A 1 151 ? 8.938 6.296 2.443 1.00 96.25 151 LEU A C 1
ATOM 1162 O O . LEU A 1 151 ? 10.069 6.111 2.899 1.00 96.25 151 LEU A O 1
ATOM 1166 N N . PHE A 1 152 ? 8.724 6.742 1.208 1.00 96.69 152 PHE A N 1
ATOM 1167 C CA . PHE A 1 152 ? 9.767 6.875 0.201 1.00 96.69 152 PHE A CA 1
ATOM 1168 C C . PHE A 1 152 ? 9.736 8.252 -0.454 1.00 96.69 152 PHE A C 1
ATOM 1170 O O . PHE A 1 152 ? 8.676 8.811 -0.740 1.00 96.69 152 PHE A O 1
ATOM 1177 N N . ASN A 1 153 ? 10.913 8.790 -0.755 1.00 95.06 153 ASN A N 1
ATOM 1178 C CA . ASN A 1 153 ? 11.047 9.965 -1.606 1.00 95.06 153 ASN A CA 1
ATOM 1179 C C . ASN A 1 153 ? 10.823 9.610 -3.092 1.00 95.06 153 ASN A C 1
ATOM 1181 O O . ASN A 1 153 ? 10.574 8.460 -3.464 1.00 95.06 153 ASN A O 1
ATOM 1185 N N . SER A 1 154 ? 10.947 10.597 -3.978 1.00 93.69 154 SER A N 1
ATOM 1186 C CA . SER A 1 154 ? 10.747 10.423 -5.425 1.00 93.69 154 SER A CA 1
ATOM 1187 C C . SER A 1 154 ? 11.710 9.436 -6.104 1.00 93.69 154 SER A C 1
ATOM 1189 O O . SER A 1 154 ? 11.447 9.038 -7.235 1.00 93.69 154 SER A O 1
ATOM 1191 N N . MET A 1 155 ? 12.785 9.019 -5.429 1.00 92.44 155 MET A N 1
ATOM 1192 C CA . MET A 1 155 ? 13.775 8.049 -5.910 1.00 92.44 155 MET A CA 1
ATOM 1193 C C . MET A 1 155 ? 13.659 6.678 -5.225 1.00 92.44 155 MET A C 1
ATOM 1195 O O . MET A 1 155 ? 14.548 5.846 -5.385 1.00 92.44 155 MET A O 1
ATOM 1199 N N . GLY A 1 156 ? 12.627 6.449 -4.407 1.00 92.69 156 GLY A N 1
ATOM 1200 C CA . GLY A 1 156 ? 12.437 5.172 -3.712 1.00 92.69 156 GLY A CA 1
ATOM 1201 C C . GLY A 1 156 ? 13.350 4.983 -2.503 1.00 92.69 156 GLY A C 1
ATOM 1202 O O . GLY A 1 156 ? 13.494 3.866 -2.017 1.00 92.69 156 GLY A O 1
ATOM 1203 N N . LYS A 1 157 ? 13.978 6.059 -2.014 1.00 93.94 157 LYS A N 1
ATOM 1204 C CA . LYS A 1 157 ? 14.847 6.045 -0.827 1.00 93.94 157 LYS A CA 1
ATOM 1205 C C . LYS A 1 157 ? 14.122 6.626 0.382 1.00 93.94 157 LYS A C 1
ATOM 1207 O O . LYS A 1 157 ? 13.107 7.304 0.228 1.00 93.94 157 LYS A O 1
ATOM 1212 N N . SER A 1 158 ? 14.687 6.417 1.569 1.00 92.25 158 SER A N 1
ATOM 1213 C CA . SER A 1 158 ? 14.190 7.025 2.805 1.00 92.25 158 SER A CA 1
ATOM 1214 C C . SER A 1 158 ? 14.031 8.543 2.680 1.00 92.25 158 SER A C 1
ATOM 1216 O O . SER A 1 158 ? 14.840 9.237 2.052 1.00 92.25 158 SER A O 1
ATOM 1218 N N . THR A 1 159 ? 12.970 9.058 3.292 1.00 89.75 159 THR A N 1
ATOM 1219 C CA . THR A 1 159 ? 12.752 10.494 3.500 1.00 89.75 159 THR A CA 1
ATOM 1220 C C . THR A 1 159 ? 13.539 11.026 4.700 1.00 89.75 159 THR A C 1
ATOM 1222 O O . THR A 1 159 ? 13.775 12.230 4.782 1.00 89.75 159 THR A O 1
ATOM 1225 N N . ILE A 1 160 ? 13.994 10.146 5.599 1.00 88.19 160 ILE A N 1
ATOM 1226 C CA . ILE A 1 160 ? 14.768 10.493 6.792 1.00 88.19 160 ILE A CA 1
ATOM 1227 C C . ILE A 1 160 ? 16.258 10.361 6.473 1.00 88.19 160 ILE A C 1
ATOM 1229 O O . ILE A 1 160 ? 16.781 9.265 6.272 1.00 88.19 160 ILE A O 1
ATOM 1233 N N . GLN A 1 161 ? 16.957 11.495 6.429 1.00 87.88 161 GLN A N 1
ATOM 1234 C CA . GLN A 1 161 ? 18.381 11.545 6.072 1.00 87.88 161 GLN A CA 1
ATOM 1235 C C . GLN A 1 161 ? 19.322 11.636 7.279 1.00 87.88 161 GLN A C 1
ATOM 1237 O O . GLN A 1 161 ? 20.529 11.478 7.119 1.00 87.88 161 GLN A O 1
ATOM 1242 N N . GLN A 1 162 ? 18.798 11.921 8.473 1.00 86.38 162 GLN A N 1
ATOM 1243 C CA . GLN A 1 162 ? 19.598 12.174 9.672 1.00 86.38 162 GLN A CA 1
ATOM 1244 C C . GLN A 1 162 ? 18.933 11.592 10.922 1.00 86.38 162 GLN A C 1
ATOM 1246 O O . GLN A 1 162 ? 17.723 11.366 10.949 1.00 86.38 162 GLN A O 1
ATOM 1251 N N . GLY A 1 163 ? 19.736 11.373 11.965 1.00 88.69 163 GLY A N 1
ATOM 1252 C CA . GLY A 1 163 ? 19.294 10.771 13.222 1.00 88.69 163 GLY A CA 1
ATOM 1253 C C . GLY A 1 163 ? 19.299 9.242 13.195 1.00 88.69 163 GLY A C 1
ATOM 1254 O O . GLY A 1 163 ? 19.782 8.613 12.257 1.00 88.69 163 GLY A O 1
ATOM 1255 N N . THR A 1 164 ? 18.766 8.632 14.251 1.00 87.88 164 THR A N 1
ATOM 1256 C CA . THR A 1 164 ? 18.809 7.173 14.460 1.00 87.88 164 THR A CA 1
ATOM 1257 C C . THR A 1 164 ? 17.931 6.381 13.490 1.00 87.88 164 THR A C 1
ATOM 1259 O O . THR A 1 164 ? 18.185 5.202 13.278 1.00 87.88 164 THR A O 1
ATOM 1262 N N . ALA A 1 165 ? 16.935 7.025 12.877 1.00 86.12 165 ALA A N 1
ATOM 1263 C CA . ALA A 1 165 ? 16.063 6.439 11.857 1.00 86.12 165 ALA A CA 1
ATOM 1264 C C . ALA A 1 165 ? 16.520 6.754 10.416 1.00 86.12 165 ALA A C 1
ATOM 1266 O O .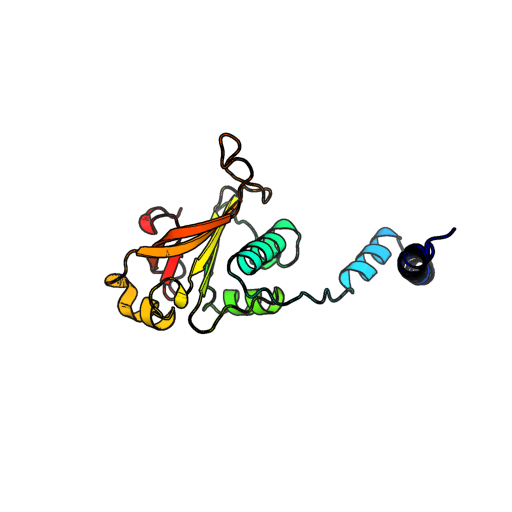 ALA A 1 165 ? 15.775 6.519 9.463 1.00 86.12 165 ALA A O 1
ATOM 1267 N N . ALA A 1 166 ? 17.719 7.322 10.231 1.00 88.75 166 ALA A N 1
ATOM 1268 C CA . ALA A 1 166 ? 18.234 7.639 8.903 1.00 88.75 166 ALA A CA 1
ATOM 1269 C C . ALA A 1 166 ? 18.323 6.382 8.027 1.00 88.75 166 ALA A C 1
ATOM 1271 O O . ALA A 1 166 ? 18.839 5.347 8.447 1.00 88.75 166 ALA A O 1
ATOM 1272 N N . GLY A 1 167 ? 17.818 6.473 6.796 1.00 90.12 167 GLY A N 1
ATOM 1273 C CA . GLY A 1 167 ? 17.800 5.346 5.861 1.00 90.12 167 GLY A CA 1
ATOM 1274 C C . GLY A 1 167 ? 16.672 4.337 6.094 1.00 90.12 167 GLY A C 1
ATOM 1275 O O . GLY A 1 167 ? 16.439 3.504 5.221 1.00 90.12 167 GLY A O 1
ATOM 1276 N N . GLN A 1 168 ? 15.924 4.438 7.197 1.00 92.88 168 GLN A N 1
ATOM 1277 C CA . GLN A 1 168 ? 14.750 3.603 7.431 1.00 92.88 168 GLN A CA 1
ATOM 1278 C C . GLN A 1 168 ? 13.643 3.961 6.434 1.00 92.88 168 GLN A C 1
ATOM 1280 O O . GLN A 1 168 ? 13.383 5.136 6.174 1.00 92.88 168 GLN A O 1
ATOM 1285 N N . THR A 1 169 ? 13.011 2.948 5.851 1.00 93.81 169 THR A N 1
ATOM 1286 C CA . THR A 1 169 ? 11.905 3.099 4.891 1.00 93.81 169 THR A CA 1
ATOM 1287 C C . THR A 1 169 ? 10.635 2.390 5.331 1.00 93.81 169 THR A C 1
ATOM 1289 O O . THR A 1 169 ? 9.609 2.598 4.699 1.00 93.81 169 THR A O 1
ATOM 1292 N N . TYR A 1 170 ? 10.701 1.569 6.381 1.00 96.75 170 TYR A N 1
ATOM 1293 C CA . TYR A 1 170 ? 9.599 0.759 6.889 1.00 96.75 170 TYR A CA 1
ATOM 1294 C C . TYR A 1 170 ? 9.417 0.983 8.389 1.00 96.75 170 TYR A C 1
ATOM 1296 O O . TYR A 1 170 ? 10.389 0.917 9.150 1.00 96.75 170 TYR A O 1
ATOM 1304 N N . TRP A 1 171 ? 8.171 1.171 8.819 1.00 96.12 171 TRP A N 1
ATOM 1305 C CA . TRP A 1 171 ? 7.792 1.267 10.226 1.00 96.12 171 TRP A CA 1
ATOM 1306 C C . TRP A 1 171 ? 6.577 0.382 10.494 1.00 96.12 171 TRP A C 1
ATOM 1308 O O . TRP A 1 171 ? 5.540 0.508 9.850 1.00 96.12 171 TRP A O 1
ATOM 1318 N N . GLY A 1 172 ? 6.706 -0.530 11.455 1.00 96.19 172 GLY A N 1
ATOM 1319 C CA . GLY A 1 172 ? 5.606 -1.378 11.905 1.00 96.19 172 GLY A CA 1
ATOM 1320 C C . GLY A 1 172 ? 4.852 -0.762 13.082 1.00 96.19 172 GLY A C 1
ATOM 1321 O O . GLY A 1 172 ? 5.427 -0.015 13.872 1.00 96.19 172 GLY A O 1
ATOM 1322 N N . ASN A 1 173 ? 3.582 -1.144 13.236 1.00 95.06 173 ASN A N 1
ATOM 1323 C CA . ASN A 1 173 ? 2.730 -0.775 14.372 1.00 95.06 173 ASN A CA 1
ATOM 1324 C C . ASN A 1 173 ? 2.592 0.746 14.591 1.00 95.06 173 ASN A C 1
ATOM 1326 O O . ASN A 1 173 ? 2.540 1.232 15.724 1.00 95.06 173 ASN A O 1
ATOM 1330 N N . VAL A 1 174 ? 2.523 1.505 13.500 1.00 96.38 174 VAL A N 1
ATOM 1331 C CA . VAL A 1 174 ? 2.280 2.948 13.540 1.00 96.38 174 VAL A CA 1
ATOM 1332 C C . VAL A 1 174 ? 0.784 3.245 13.494 1.00 96.38 174 VAL A C 1
ATOM 1334 O O . VAL A 1 174 ? -0.047 2.384 13.194 1.00 96.38 174 VAL A O 1
ATOM 1337 N N . LYS A 1 175 ? 0.422 4.485 13.819 1.00 97.81 175 LYS A N 1
ATOM 1338 C CA . LYS A 1 175 ? -0.961 4.954 13.757 1.00 97.81 175 LYS A CA 1
ATOM 1339 C C . LYS A 1 175 ? -1.360 5.212 12.301 1.00 97.81 175 LYS A C 1
ATOM 1341 O O . LYS A 1 175 ? -0.762 6.064 11.657 1.00 97.81 175 LYS A O 1
ATOM 1346 N N . GLY A 1 176 ? -2.398 4.529 11.826 1.00 97.94 176 GLY A N 1
ATOM 1347 C CA . GLY A 1 176 ? -3.066 4.826 10.557 1.00 97.94 176 GLY A CA 1
ATOM 1348 C C . GLY A 1 176 ? -4.382 5.558 10.797 1.00 97.94 176 GLY A C 1
ATOM 1349 O O . GLY A 1 176 ? -5.094 5.239 11.749 1.00 97.94 176 GLY A O 1
ATOM 1350 N N . TYR A 1 177 ? -4.704 6.531 9.954 1.00 97.75 177 TYR A N 1
ATOM 1351 C CA . TYR A 1 177 ? -5.978 7.243 9.924 1.00 97.75 177 TYR A CA 1
ATOM 1352 C C . TYR A 1 177 ? -6.897 6.589 8.907 1.00 97.75 177 TYR A C 1
ATOM 1354 O O . TYR A 1 177 ? -6.485 6.334 7.778 1.00 97.75 177 TYR A O 1
ATOM 1362 N N . VAL A 1 178 ? -8.135 6.328 9.313 1.00 96.94 178 VAL A N 1
ATOM 1363 C CA . VAL A 1 178 ? -9.145 5.690 8.469 1.00 96.94 178 VAL A CA 1
ATOM 1364 C C . VAL A 1 178 ? -10.111 6.750 7.960 1.00 96.94 178 VAL A C 1
ATOM 1366 O O . VAL A 1 178 ? -10.579 7.595 8.723 1.00 96.94 178 VAL A O 1
ATOM 1369 N N . GLY A 1 179 ? -10.449 6.708 6.677 1.00 94.50 179 GLY A N 1
ATOM 1370 C CA . GLY A 1 179 ? -11.479 7.583 6.128 1.00 94.50 179 GLY A CA 1
ATOM 1371 C C . GLY A 1 179 ? -11.895 7.189 4.725 1.00 94.50 179 GLY A C 1
ATOM 1372 O O . GLY A 1 179 ? -11.370 6.239 4.151 1.00 94.50 179 GLY A O 1
ATOM 1373 N N . LYS A 1 180 ? -12.862 7.922 4.167 1.00 92.12 180 LYS A N 1
ATOM 1374 C CA . LYS A 1 180 ? -13.335 7.676 2.800 1.00 92.12 180 LYS A CA 1
ATOM 1375 C C . LYS A 1 180 ? -12.179 7.803 1.817 1.00 92.12 180 LYS A C 1
ATOM 1377 O O . LYS A 1 180 ? -11.431 8.778 1.864 1.00 92.12 180 LYS A O 1
ATOM 1382 N N . SER A 1 181 ? -12.066 6.835 0.916 1.00 85.25 181 SER A N 1
ATOM 1383 C CA . SER A 1 181 ? -11.082 6.921 -0.154 1.00 85.25 181 SER A CA 1
ATOM 1384 C C . SER A 1 181 ? -11.431 8.088 -1.094 1.00 85.25 181 SER A C 1
ATOM 1386 O O . SER A 1 181 ? -12.589 8.202 -1.509 1.00 85.25 181 SER A O 1
ATOM 1388 N N . PRO A 1 182 ? -10.468 8.945 -1.486 1.00 76.81 182 PRO A N 1
ATOM 1389 C CA . PRO A 1 182 ? -10.720 10.057 -2.410 1.00 76.81 182 PRO A CA 1
ATOM 1390 C C . PRO A 1 182 ? -11.206 9.638 -3.806 1.00 76.81 182 PRO A C 1
ATOM 1392 O O . PRO A 1 182 ? -11.746 10.463 -4.538 1.00 76.81 182 PRO A O 1
ATOM 1395 N N . ASN A 1 183 ? -11.039 8.366 -4.184 1.00 71.94 183 ASN A N 1
ATOM 1396 C CA . ASN A 1 183 ? -11.594 7.807 -5.423 1.00 71.94 183 ASN A CA 1
ATOM 1397 C C . ASN A 1 183 ? -13.080 7.399 -5.305 1.00 71.94 183 ASN A C 1
ATOM 1399 O O . ASN A 1 183 ? -13.652 6.921 -6.279 1.00 71.94 183 ASN A O 1
ATOM 1403 N N . GLY A 1 184 ? -13.708 7.591 -4.138 1.00 65.75 184 GLY A N 1
ATOM 1404 C CA . GLY A 1 184 ? -15.130 7.330 -3.904 1.00 65.75 184 GLY A CA 1
ATOM 1405 C C . GLY A 1 184 ? -15.480 5.879 -3.568 1.00 65.75 184 GLY A C 1
ATOM 1406 O O . GLY A 1 184 ? -16.609 5.623 -3.152 1.00 65.75 184 GLY A O 1
ATOM 1407 N N . ASN A 1 185 ? -14.527 4.947 -3.668 1.00 69.75 185 ASN A N 1
ATOM 1408 C CA . ASN A 1 185 ? -14.752 3.532 -3.390 1.00 69.75 185 ASN A CA 1
ATOM 1409 C C . ASN A 1 185 ? -14.147 3.141 -2.038 1.00 69.75 185 ASN A C 1
ATOM 1411 O O . ASN A 1 185 ? -12.932 3.094 -1.870 1.00 69.75 185 ASN A O 1
ATOM 1415 N N . GLY A 1 186 ? -15.015 2.837 -1.071 1.00 85.56 186 GLY A N 1
ATOM 1416 C CA . GLY A 1 186 ? -14.611 2.306 0.229 1.00 85.56 186 GLY A CA 1
ATOM 1417 C C . GLY A 1 186 ? -13.816 3.278 1.099 1.00 85.56 186 GLY A C 1
ATOM 1418 O O . GLY A 1 186 ? -14.103 4.479 1.154 1.00 85.56 186 GLY A O 1
ATOM 1419 N N . ILE A 1 187 ? -12.841 2.733 1.825 1.00 94.50 187 ILE A N 1
ATOM 1420 C CA . ILE A 1 187 ? -12.007 3.476 2.773 1.00 94.50 187 ILE A CA 1
ATOM 1421 C C . ILE A 1 187 ? -10.526 3.342 2.419 1.00 94.50 187 ILE A C 1
ATOM 1423 O O . ILE A 1 187 ? -10.092 2.327 1.878 1.00 94.50 187 ILE A O 1
ATOM 1427 N N . ILE A 1 188 ? -9.745 4.351 2.781 1.00 95.12 188 ILE A N 1
ATOM 1428 C CA . ILE A 1 188 ? -8.283 4.308 2.797 1.00 95.12 188 ILE A CA 1
ATOM 1429 C C . ILE A 1 188 ? -7.800 4.325 4.247 1.00 95.12 188 ILE A C 1
ATOM 1431 O O . ILE A 1 188 ? -8.444 4.914 5.122 1.00 95.12 188 ILE A O 1
ATOM 1435 N N . ILE A 1 189 ? -6.654 3.691 4.485 1.00 96.94 189 ILE A N 1
ATOM 1436 C CA . ILE A 1 189 ? -5.908 3.799 5.733 1.00 96.94 189 ILE A CA 1
ATOM 1437 C C . ILE A 1 189 ? -4.532 4.375 5.404 1.00 96.94 189 ILE A C 1
ATOM 1439 O O . ILE A 1 189 ? -3.782 3.766 4.644 1.00 96.94 189 ILE A O 1
ATOM 1443 N N . ASP A 1 190 ? -4.213 5.544 5.957 1.00 95.81 190 ASP A N 1
ATOM 1444 C CA . ASP A 1 190 ? -2.970 6.268 5.662 1.00 95.81 190 ASP A CA 1
ATOM 1445 C C . ASP A 1 190 ? -2.332 6.809 6.952 1.00 95.81 190 ASP A C 1
ATOM 1447 O O . ASP A 1 190 ? -3.051 7.230 7.859 1.00 95.81 190 ASP A O 1
ATOM 1451 N N . PRO A 1 191 ? -0.998 6.837 7.084 1.00 95.44 191 PRO A N 1
ATOM 1452 C CA . PRO A 1 191 ? -0.329 7.472 8.224 1.00 95.44 191 PRO A CA 1
ATOM 1453 C C . PRO A 1 191 ? -0.541 8.995 8.291 1.00 95.44 191 PRO A C 1
ATOM 1455 O O . PRO A 1 191 ? -0.337 9.615 9.336 1.00 95.44 191 PRO A O 1
ATOM 1458 N N . THR A 1 192 ? -0.975 9.620 7.196 1.00 94.12 192 THR A N 1
ATOM 1459 C CA . THR A 1 192 ? -1.392 11.025 7.136 1.00 94.12 192 THR A CA 1
ATOM 1460 C C . THR A 1 192 ? -2.907 11.128 7.349 1.00 94.12 192 THR A C 1
ATOM 1462 O O . THR A 1 192 ? -3.650 10.370 6.729 1.00 94.12 192 THR A O 1
ATOM 1465 N N . PRO A 1 193 ? -3.402 12.072 8.175 1.00 92.81 193 PRO A N 1
ATOM 1466 C CA . PRO A 1 193 ? -4.835 12.345 8.277 1.00 92.81 193 PRO A CA 1
ATOM 1467 C C . PRO A 1 193 ? -5.473 12.568 6.901 1.00 92.81 193 PRO A C 1
ATOM 1469 O O . PRO A 1 193 ? -4.903 13.268 6.062 1.00 92.81 193 PRO A O 1
ATOM 1472 N N . ILE A 1 194 ? -6.642 11.968 6.665 1.00 88.31 194 ILE A N 1
ATOM 1473 C CA . ILE A 1 194 ? -7.254 11.899 5.326 1.00 88.31 194 ILE A CA 1
ATOM 1474 C C . ILE A 1 194 ? -7.592 13.289 4.769 1.00 88.31 194 ILE A C 1
ATOM 1476 O O . ILE A 1 194 ? -7.425 13.536 3.580 1.00 88.31 194 ILE A O 1
ATOM 1480 N N . ASP A 1 195 ? -7.975 14.224 5.636 1.00 87.00 195 ASP A N 1
ATOM 1481 C CA . ASP A 1 195 ? -8.225 15.638 5.326 1.00 87.00 195 ASP A CA 1
ATOM 1482 C C . ASP A 1 195 ? -6.962 16.421 4.920 1.00 87.00 195 ASP A C 1
ATOM 1484 O O . ASP A 1 195 ? -7.056 17.542 4.423 1.00 87.00 195 ASP A O 1
ATOM 1488 N N . ARG A 1 196 ? -5.774 15.841 5.125 1.00 87.94 196 ARG A N 1
ATOM 1489 C CA . ARG A 1 196 ? -4.467 16.432 4.798 1.00 87.94 196 ARG A CA 1
ATOM 1490 C C . ARG A 1 196 ? -3.776 15.754 3.622 1.00 87.94 196 ARG A C 1
ATOM 1492 O O . ARG A 1 196 ? -2.655 16.139 3.276 1.00 87.94 196 ARG A O 1
ATOM 1499 N N . ILE A 1 197 ? -4.404 14.744 3.024 1.00 84.50 197 ILE A N 1
ATOM 1500 C CA . ILE A 1 197 ? -3.913 14.158 1.781 1.00 84.50 197 ILE A CA 1
ATOM 1501 C C . ILE A 1 197 ? -4.125 15.190 0.669 1.00 84.50 197 ILE A C 1
ATOM 1503 O O . ILE A 1 197 ? -5.242 15.641 0.431 1.00 84.50 197 ILE A O 1
ATOM 1507 N N . LYS A 1 198 ? -3.019 15.593 0.043 1.00 70.25 198 LYS A N 1
ATOM 1508 C CA . LYS A 1 198 ? -2.982 16.565 -1.056 1.00 70.25 198 LYS A CA 1
ATOM 1509 C C . LYS A 1 198 ? -3.429 15.953 -2.372 1.00 70.25 198 LYS A C 1
ATOM 1511 O O . LYS A 1 198 ? -3.161 14.744 -2.555 1.00 70.25 198 LYS A O 1
#

Foldseek 3Di:
DDDPDDPVPVVVVVVVCVLVVQLVVPVVPDDSVVSNVVVVVPPPPPADAQEDQVSLQVLVLCLPQVVLPVPLQPADLVDKDKDKCPDPSNVVSCVSSNYDYPALKIKMWIADSQRKIKIKIGDCVQFVNHGLVNCQVVVVVVQKGFIKMFIAGNNSWDPACDDPCHRPGIDGGAIWGWDQDPVRPTIDTHSDHPVPRD

pLDDT: mean 84.74, std 17.73, range [34.75, 98.62]

Secondary structure (DSSP, 8-state):
------HHHHHHHHHHHHHHHHHHHHTTSS-HHHHHHHHHHT----PPPB-SHHHHHHHHHHHHHSSTTTTTTPPPSSS-EEEETTSHHHHHHHHHTTB-PPTT-EEEEEE-TTS-EEEEEE-TGGGTT--HHHHHHSGGG-SEEEEEEEEE-TTSSBS--SSTTTT--EEEEEEEEEEE-TTSSSEEEESS-GGG--

Sequence (198 aa):
MWKKKGQGIVEYALILAFVVGIGGVLFANGNLADSIRSVFSNVNIQLDPATTPQDIIERLRQGRYDGLAKDELKRDKNKTLIITSDSAEGQALAQKLNIQPQSGDAWFARIQTDGTTVFSYYSAAANGGMTYDTLKAEYQNHPTVRIAEGLFNSMGKSTIQQGTAAGQTYWGNVKGYVGKSPNGNGIIIDPTPIDRIK

Radius of gyration: 21.05 Å; chains: 1; bounding box: 62×47×56 Å

Organism: NCBI:txid52226